Protein 1JPD (pdb70)

Nearest PDB structures (foldseek):
  1jpd-assembly1_X  TM=1.003E+00  e=5.852E-75  Escherichia coli
  4gfi-assembly4_D  TM=9.432E-01  e=6.605E-42  Agrobacterium fabrum str. C58
  3ijq-assembly1_A  TM=8.960E-01  e=7.105E-29  Bacteroides thetaiotaomicron
  1wue-assembly1_B  TM=8.950E-01  e=2.995E-23  Enterococcus faecalis V583
  2ggg-assembly1_A  TM=8.428E-01  e=2.330E-22  Deinococcus radiodurans

Radius of gyration: 19.84 Å; Cα contacts (8 Å, |Δi|>4): 701; chains: 1; bounding box: 46×55×37 Å

Foldseek 3Di:
DQFFKDKDKDKDWFAFPDWVHGTFIKIKMWMPRDPFIFIFMFGFDVVVPGDNVRLVVLLVVCRVVVRVPQALVNLPVRDDQARNLAGVQRSRLRRVQVVVPHASLVVVPHDFDQKAFAEDEQEDDPLVSSQVSLLVLVVQPHQEYEYEAAAPPLQSNLVSNCVSVVRHAYEYERPQRADLVCPQVSLVSCLVSNHQEYENNHDLVDQPSLLVDDGSHFYEYEVVDQFLVSLVVCVRRGQAYEDESRRLSHPVRSVVRLVSNVVVRHAYEYAYAQAAQSRLSRRSSCRVRHPHYHRVSNNRGPDHDPPGFDDTSRMTGD

Secondary structure (DSSP, 8-state):
--S--EEEEEEEEEEBS----SEEEEEEEEEEETTEEEEEEE---GGGT--HHHHHHHHHTTHHHHHTT--HHHHHHHSPSSHHHHHHHHHHHHHHHHTTT--HHHHHT----SEEEBPEEE-S--HHHHHHHHHHHHHTT-SEEEEE--SS-HHHHHHHHHHH-TTSEEEEE-TT---STTHHHHHHHHHHTT--EEE--S-TTS-GGGGSS--SS-EEESTT-SSGGGHHHHBTTBSEEEE-HHHHTSHHHHHHHHHHHHHTT-EEEE---S--HHHHHHHGGGGGG-SEE---GGGGBSS--SS--EEETTEEE-

B-factor: mean 50.14, std 13.61, range [23.15, 104.13]

Structure (mmCIF, N/CA/C/O backbone):
data_1JPD
#
_entry.id   1JPD
#
_cell.length_a   84.203
_cell.length_b   84.203
_cell.length_c   158.881
_cell.angle_alpha   90.00
_cell.angle_beta   90.00
_cell.angle_gamma   90.00
#
_symmetry.space_group_name_H-M   'P 41 21 2'
#
loop_
_entity.id
_entity.type
_entity.pdbx_description
1 polymer 'L-Ala-D/L-Glu Epimerase'
2 water water
#
loop_
_atom_site.group_PDB
_atom_site.id
_atom_site.type_symbol
_atom_site.label_atom_id
_atom_site.label_alt_id
_atom_site.label_comp_id
_atom_site.label_asym_id
_atom_site.label_entity_id
_atom_site.label_seq_id
_atom_site.pdbx_PDB_ins_code
_atom_site.Cartn_x
_atom_site.Cartn_y
_atom_site.Cartn_z
_atom_site.occupancy
_atom_site.B_iso_or_equiv
_atom_site.auth_seq_id
_atom_site.auth_comp_id
_atom_site.auth_asym_id
_atom_site.auth_atom_id
_atom_site.pdbx_PDB_model_num
ATOM 1 N N . GLY A 1 1 ? 55.488 5.955 10.022 1.00 99.21 -2 GLY X N 1
ATOM 2 C CA . GLY A 1 1 ? 56.593 5.184 10.667 1.00 101.81 -2 GLY X CA 1
ATOM 3 C C . GLY A 1 1 ? 56.575 5.216 12.188 1.00 103.31 -2 GLY X C 1
ATOM 4 O O . GLY A 1 1 ? 55.979 4.345 12.828 1.00 101.46 -2 GLY X O 1
ATOM 5 N N . SER A 1 2 ? 57.229 6.225 12.764 1.00 104.13 -1 SER X N 1
ATOM 6 C CA . SER A 1 2 ? 57.315 6.388 14.218 1.00 103.87 -1 SER X CA 1
ATOM 7 C C . SER A 1 2 ? 55.975 6.755 14.875 1.00 103.35 -1 SER X C 1
ATOM 8 O O . SER A 1 2 ? 55.817 6.627 16.093 1.00 102.66 -1 SER X O 1
ATOM 11 N N . HIS A 1 3 ? 55.016 7.206 14.066 1.00 100.37 0 HIS X N 1
ATOM 12 C CA . HIS A 1 3 ? 53.697 7.593 14.565 1.00 94.47 0 HIS X CA 1
ATOM 13 C C . HIS A 1 3 ? 52.575 7.108 13.642 1.00 91.52 0 HIS X C 1
ATOM 14 O O . HIS A 1 3 ? 52.205 7.807 12.702 1.00 92.76 0 HIS X O 1
ATOM 21 N N . MET A 1 4 ? 52.039 5.917 13.903 1.00 87.09 1 MET X N 1
ATOM 22 C CA . MET A 1 4 ? 50.944 5.380 13.091 1.00 82.10 1 MET X CA 1
ATOM 23 C C . MET A 1 4 ? 49.607 5.719 13.767 1.00 76.66 1 MET X C 1
ATOM 24 O O . MET A 1 4 ? 49.482 5.612 14.986 1.00 73.33 1 MET X O 1
ATOM 29 N N . ARG A 1 5 ? 48.610 6.122 12.981 1.00 70.70 2 ARG X N 1
ATOM 30 C CA . ARG A 1 5 ? 47.314 6.508 13.544 1.00 65.67 2 ARG X CA 1
ATOM 31 C C . ARG A 1 5 ? 46.085 5.960 12.818 1.00 64.04 2 ARG X C 1
ATOM 32 O O . ARG A 1 5 ? 46.153 5.564 11.657 1.00 63.88 2 ARG X O 1
ATOM 40 N N . THR A 1 6 ? 44.956 5.963 13.520 1.00 62.96 3 THR X N 1
ATOM 41 C CA . THR A 1 6 ? 43.680 5.521 12.961 1.00 63.66 3 THR X CA 1
ATOM 42 C C . THR A 1 6 ? 42.767 6.756 12.926 1.00 60.18 3 THR X C 1
ATOM 43 O O . THR A 1 6 ? 42.769 7.564 13.859 1.00 60.27 3 THR X O 1
ATOM 47 N N . VAL A 1 7 ? 41.999 6.910 11.854 1.00 55.22 4 VAL X N 1
ATOM 48 C CA . VAL A 1 7 ? 41.126 8.069 11.715 1.00 52.76 4 VAL X CA 1
ATOM 49 C C . VAL A 1 7 ? 39.653 7.710 11.617 1.00 56.90 4 VAL X C 1
ATOM 50 O O . VAL A 1 7 ? 39.268 6.798 10.887 1.00 61.41 4 VAL X O 1
ATOM 54 N N . LYS A 1 8 ? 38.831 8.436 12.367 1.00 58.00 5 LYS X N 1
ATOM 55 C CA . LYS A 1 8 ? 37.389 8.234 12.348 1.00 53.83 5 LYS X CA 1
ATOM 56 C C . LYS A 1 8 ? 36.767 9.592 12.064 1.00 52.84 5 LYS X C 1
ATOM 57 O O . LYS A 1 8 ? 37.064 10.580 12.746 1.00 52.87 5 LYS X O 1
ATOM 63 N N . VAL A 1 9 ? 35.922 9.641 11.041 1.00 45.54 6 VAL X N 1
ATOM 64 C CA . VAL A 1 9 ? 35.262 10.872 10.659 1.00 43.42 6 VAL X CA 1
ATOM 65 C C . VAL A 1 9 ? 33.767 10.657 10.699 1.00 42.81 6 VAL X C 1
ATOM 66 O O . VAL A 1 9 ? 33.253 9.721 10.091 1.00 45.74 6 VAL X O 1
ATOM 70 N N . PHE A 1 10 ? 33.063 11.505 11.435 1.00 43.72 7 PHE X N 1
ATOM 71 C CA . PHE A 1 10 ? 31.616 11.378 11.503 1.00 48.29 7 PHE X CA 1
ATOM 72 C C . PHE A 1 10 ? 30.913 12.722 11.636 1.00 48.00 7 PHE X C 1
ATOM 73 O O . PHE A 1 10 ? 31.433 13.677 12.217 1.00 51.30 7 PHE X O 1
ATOM 81 N N . GLU A 1 11 ? 29.717 12.770 11.073 1.00 44.21 8 GLU X N 1
ATOM 82 C CA . GLU A 1 11 ? 28.904 13.965 11.031 1.00 44.56 8 GLU X CA 1
ATOM 83 C C . GLU A 1 11 ? 27.862 14.007 12.146 1.00 42.37 8 GLU X C 1
ATOM 84 O O . GLU A 1 11 ? 27.271 12.987 12.477 1.00 43.60 8 GLU X O 1
ATOM 90 N N . GLU A 1 12 ? 27.650 15.191 12.723 1.00 37.55 9 GLU X N 1
ATOM 91 C CA . GLU A 1 12 ? 26.675 15.369 13.798 1.00 33.64 9 GLU X CA 1
ATOM 92 C C . GLU A 1 12 ? 25.809 16.625 13.658 1.00 33.67 9 GLU X C 1
ATOM 93 O O . GLU A 1 12 ? 26.323 17.739 13.581 1.00 37.61 9 GLU X O 1
ATOM 99 N N . ALA A 1 13 ? 24.493 16.449 13.652 1.00 30.33 10 ALA X N 1
ATOM 100 C CA . ALA A 1 13 ? 23.585 17.587 13.561 1.00 31.19 10 ALA X CA 1
ATOM 101 C C . ALA A 1 13 ? 22.915 17.814 14.916 1.00 34.55 10 ALA X C 1
ATOM 102 O O . ALA A 1 13 ? 21.950 17.130 15.259 1.00 37.64 10 ALA X O 1
ATOM 104 N N . TRP A 1 14 ? 23.422 18.777 15.683 1.00 38.22 11 TRP X N 1
ATOM 105 C CA . TRP A 1 14 ? 22.868 19.072 17.008 1.00 41.00 11 TRP X CA 1
ATOM 106 C C . TRP A 1 14 ? 21.683 20.037 16.985 1.00 43.04 11 TRP X C 1
ATOM 107 O O . TRP A 1 14 ? 21.762 21.121 16.414 1.00 46.98 11 TRP X O 1
ATOM 118 N N . PRO A 1 15 ? 20.570 19.656 17.630 1.00 46.38 12 PRO X N 1
ATOM 119 C CA . PRO A 1 15 ? 19.363 20.484 17.685 1.00 44.27 12 PRO X CA 1
ATOM 120 C C . PRO A 1 15 ? 19.623 21.818 18.377 1.00 48.10 12 PRO X C 1
ATOM 121 O O . PRO A 1 15 ? 20.484 21.908 19.257 1.00 45.83 12 PRO X O 1
ATOM 125 N N . LEU A 1 16 ? 18.870 22.845 17.984 1.00 50.44 13 LEU X N 1
ATOM 126 C CA . LEU A 1 16 ? 19.004 24.173 18.584 1.00 50.03 13 LEU X CA 1
ATOM 127 C C . LEU A 1 16 ? 17.805 24.433 19.496 1.00 52.76 13 LEU X C 1
ATOM 128 O O . LEU A 1 16 ? 16.766 23.796 19.339 1.00 52.10 13 LEU X O 1
ATOM 133 N N . HIS A 1 17 ? 17.960 25.351 20.452 1.00 61.17 14 HIS X N 1
ATOM 134 C CA . HIS A 1 17 ? 16.880 25.716 21.376 1.00 66.96 14 HIS X CA 1
ATOM 135 C C . HIS A 1 17 ? 15.685 26.265 20.607 1.00 70.27 14 HIS X C 1
ATOM 136 O O . HIS A 1 17 ? 14.543 25.855 20.812 1.00 70.04 14 HIS X O 1
ATOM 143 N N . THR A 1 18 ? 15.976 27.212 19.723 1.00 75.05 15 THR X N 1
ATOM 144 C CA . THR A 1 18 ? 14.970 27.870 18.894 1.00 84.52 15 THR X CA 1
ATOM 145 C C . THR A 1 18 ? 15.520 27.939 17.459 1.00 88.95 15 THR X C 1
ATOM 146 O O . THR A 1 18 ? 16.733 27.955 17.261 1.00 90.25 15 THR X O 1
ATOM 150 N N . PRO A 1 19 ? 14.636 27.990 16.439 1.00 93.16 16 PRO X N 1
ATOM 151 C CA . PRO A 1 19 ? 15.026 28.057 15.022 1.00 95.19 16 PRO X CA 1
ATOM 152 C C . PRO A 1 19 ? 16.036 29.196 14.721 1.00 98.15 16 PRO X C 1
ATOM 153 O O . PRO A 1 19 ? 15.718 30.402 14.781 1.00 102.24 16 PRO X O 1
ATOM 157 N N . SER A 1 26 ? 22.602 28.027 11.651 1.00 70.94 23 SER X N 1
ATOM 158 C CA . SER A 1 26 ? 21.800 27.112 10.819 1.00 75.94 23 SER X CA 1
ATOM 159 C C . SER A 1 26 ? 20.330 27.150 11.217 1.00 79.32 23 SER X C 1
ATOM 160 O O . SER A 1 26 ? 19.996 27.571 12.324 1.00 88.08 23 SER X O 1
ATOM 162 N N . ARG A 1 27 ? 19.469 26.705 10.305 1.00 79.78 24 ARG X N 1
ATOM 163 C CA . ARG A 1 27 ? 18.025 26.701 10.506 1.00 80.96 24 ARG X CA 1
ATOM 164 C C . ARG A 1 27 ? 17.550 26.132 11.844 1.00 83.28 24 ARG X C 1
ATOM 165 O O . ARG A 1 27 ? 17.206 26.885 12.775 1.00 85.80 24 ARG X O 1
ATOM 167 N N . SER A 1 28 ? 17.503 24.811 11.951 1.00 79.78 25 SER X N 1
ATOM 168 C CA . SER A 1 28 ? 17.026 24.217 13.175 1.00 73.69 25 SER X CA 1
ATOM 169 C C . SER A 1 28 ? 18.104 23.403 13.864 1.00 71.91 25 SER X C 1
ATOM 170 O O . SER A 1 28 ? 17.884 22.930 14.972 1.00 66.96 25 SER X O 1
ATOM 173 N N . GLU A 1 29 ? 19.274 23.260 13.238 1.00 68.14 26 GLU X N 1
ATOM 174 C CA . GLU A 1 29 ? 20.359 22.470 13.825 1.00 64.08 26 GLU X CA 1
ATOM 175 C C . GLU A 1 29 ? 21.772 22.892 13.425 1.00 57.89 26 GLU X C 1
ATOM 176 O O . GLU A 1 29 ? 22.000 23.322 12.300 1.00 60.04 26 GLU X O 1
ATOM 182 N N . ALA A 1 30 ? 22.711 22.766 14.361 1.00 47.98 27 ALA X N 1
ATOM 183 C CA . ALA A 1 30 ? 24.102 23.133 14.117 1.00 43.36 27 ALA X CA 1
ATOM 184 C C . ALA A 1 30 ? 24.817 21.906 13.588 1.00 40.09 27 ALA X C 1
ATOM 185 O O . ALA A 1 30 ? 25.030 20.948 14.315 1.00 39.52 27 ALA X O 1
ATOM 187 N N . ARG A 1 31 ? 25.193 21.929 12.320 1.00 41.81 28 ARG X N 1
ATOM 188 C CA . ARG A 1 31 ? 25.860 20.783 11.734 1.00 40.26 28 ARG X CA 1
ATOM 189 C C . ARG A 1 31 ? 27.368 20.822 11.880 1.00 38.99 28 ARG X C 1
ATOM 190 O O . ARG A 1 31 ? 28.019 21.733 11.384 1.00 43.40 28 ARG X O 1
ATOM 198 N N . VAL A 1 32 ? 27.919 19.819 12.560 1.00 33.40 29 VAL X N 1
ATOM 199 C CA . VAL A 1 32 ? 29.358 19.749 12.774 1.00 32.38 29 VAL X CA 1
ATOM 200 C C . VAL A 1 32 ? 29.962 18.434 12.302 1.00 34.32 29 VAL X C 1
ATOM 201 O O . VAL A 1 32 ? 29.291 17.410 12.244 1.00 36.19 29 VAL X O 1
ATOM 205 N N . VAL A 1 33 ? 31.241 18.475 11.964 1.00 31.50 30 VAL X N 1
ATOM 206 C CA . VAL A 1 33 ? 31.946 17.285 11.533 1.00 34.33 30 VAL X CA 1
ATOM 207 C C . VAL A 1 33 ? 33.032 17.000 12.566 1.00 36.79 30 VAL X C 1
ATOM 208 O O . VAL A 1 33 ? 33.828 17.881 12.913 1.00 40.60 30 VAL X O 1
ATOM 212 N N . VAL A 1 34 ? 33.060 15.769 13.063 1.00 36.37 31 VAL X N 1
ATOM 213 C CA . VAL A 1 34 ? 34.044 15.394 14.065 1.00 37.80 31 VAL X CA 1
ATOM 214 C C . VAL A 1 34 ? 35.112 14.465 13.505 1.00 37.82 31 VAL X C 1
ATOM 215 O O . VAL A 1 34 ? 34.828 13.604 12.669 1.00 39.79 31 VAL X O 1
ATOM 219 N N . VAL A 1 35 ? 36.340 14.651 13.974 1.00 35.28 32 VAL X N 1
ATOM 220 C CA . VAL A 1 35 ? 37.450 13.810 13.562 1.00 41.96 32 VAL X CA 1
ATOM 221 C C . VAL A 1 35 ? 38.179 13.297 14.790 1.00 45.16 32 VAL X C 1
ATOM 222 O O . VAL A 1 35 ? 38.705 14.073 15.592 1.00 45.55 32 VAL X O 1
ATOM 226 N N . GLU A 1 36 ? 38.210 11.980 14.931 1.00 49.37 33 GLU X N 1
ATOM 227 C CA . GLU A 1 36 ? 38.878 11.353 16.057 1.00 51.24 33 GLU X CA 1
ATOM 228 C C . GLU A 1 36 ? 40.149 10.655 15.580 1.00 49.57 33 GLU X C 1
ATOM 229 O O . GLU A 1 36 ? 40.101 9.804 14.694 1.00 47.78 33 GLU X O 1
ATOM 235 N N . LEU A 1 37 ? 41.283 11.040 16.157 1.00 51.65 34 LEU X N 1
ATOM 236 C CA . LEU A 1 37 ? 42.580 10.454 15.811 1.00 59.17 34 LEU X CA 1
ATOM 237 C C . LEU A 1 37 ? 43.033 9.536 16.942 1.00 62.53 34 LEU X C 1
ATOM 238 O O . LEU A 1 37 ? 42.724 9.783 18.106 1.00 64.23 34 LEU X O 1
ATOM 243 N N . GLU A 1 38 ? 43.766 8.481 16.604 1.00 67.12 35 GLU X N 1
ATOM 244 C CA . GLU A 1 38 ? 44.234 7.541 17.618 1.00 71.73 35 GLU X CA 1
ATOM 245 C C . GLU A 1 38 ? 45.696 7.134 17.455 1.00 72.66 35 GLU X C 1
ATOM 246 O O . GLU A 1 38 ? 46.038 6.344 16.576 1.00 75.57 35 GLU X O 1
ATOM 252 N N . GLU A 1 39 ? 46.544 7.685 18.318 1.00 74.75 36 GLU X N 1
ATOM 253 C CA . GLU A 1 39 ? 47.975 7.401 18.323 1.00 78.41 36 GLU X CA 1
ATOM 254 C C . GLU A 1 39 ? 48.205 6.389 19.439 1.00 80.59 36 GLU X C 1
ATOM 255 O O . GLU A 1 39 ? 48.877 6.666 20.438 1.00 82.65 36 GLU X O 1
ATOM 261 N N . GLU A 1 40 ? 47.611 5.216 19.245 1.00 83.21 37 GLU X N 1
ATOM 262 C CA . GLU A 1 40 ? 47.676 4.098 20.178 1.00 81.87 37 GLU X CA 1
ATOM 263 C C . GLU A 1 40 ? 47.280 4.433 21.617 1.00 79.03 37 GLU X C 1
ATOM 264 O O . GLU A 1 40 ? 48.094 4.905 22.416 1.00 75.60 37 GLU X O 1
ATOM 270 N N . GLY A 1 41 ? 46.015 4.179 21.938 1.00 76.87 38 GLY X N 1
ATOM 271 C CA . GLY A 1 41 ? 45.526 4.428 23.279 1.00 74.77 38 GLY X CA 1
ATOM 272 C C . GLY A 1 41 ? 45.085 5.849 23.464 1.00 72.63 38 GLY X C 1
ATOM 273 O O . GLY A 1 41 ? 44.023 6.108 24.023 1.00 77.07 38 GLY X O 1
ATOM 274 N N . ILE A 1 42 ? 45.900 6.774 22.981 1.00 69.87 39 ILE X N 1
ATOM 275 C CA . ILE A 1 42 ? 45.576 8.181 23.105 1.00 70.92 39 ILE X CA 1
ATOM 276 C C . ILE A 1 42 ? 44.708 8.624 21.938 1.00 69.85 39 ILE X C 1
ATOM 277 O O . ILE A 1 42 ? 45.034 8.361 20.783 1.00 72.58 39 ILE X O 1
ATOM 282 N N . LYS A 1 43 ? 43.598 9.286 22.247 1.00 67.64 40 LYS X N 1
ATOM 283 C CA . LYS A 1 43 ? 42.683 9.769 21.221 1.00 66.21 40 LYS X CA 1
ATOM 284 C C . LYS A 1 43 ? 42.724 11.287 21.090 1.00 64.81 40 LYS X C 1
ATOM 285 O O . LYS A 1 43 ? 42.759 12.002 22.088 1.00 71.34 40 LYS X O 1
ATOM 291 N N . GLY A 1 44 ? 42.722 11.773 19.854 1.00 61.09 41 GLY X N 1
ATOM 292 C CA . GLY A 1 44 ? 42.720 13.206 19.615 1.00 56.79 41 GLY X CA 1
ATOM 293 C C . GLY A 1 44 ? 41.415 13.540 18.917 1.00 54.76 41 GLY X C 1
ATOM 294 O O . GLY A 1 44 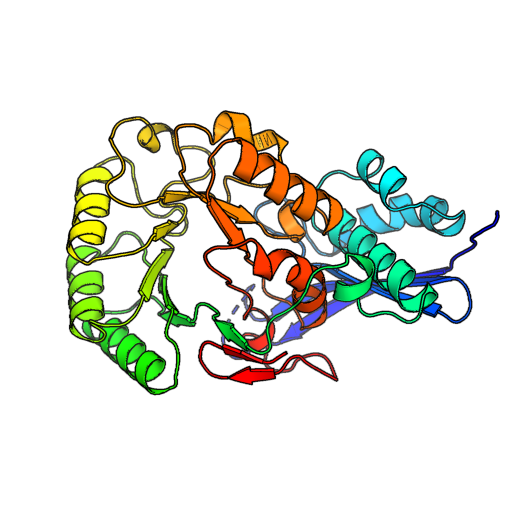? 41.090 12.941 17.890 1.00 54.41 41 GLY X O 1
ATOM 295 N N . THR A 1 45 ? 40.649 14.475 19.466 1.00 50.85 42 THR X N 1
ATOM 296 C CA . THR A 1 45 ? 39.380 14.822 18.844 1.00 44.20 42 THR X CA 1
ATOM 297 C C . THR A 1 45 ? 39.292 16.272 18.410 1.00 39.74 42 THR X C 1
ATOM 298 O O . THR A 1 45 ? 39.574 17.187 19.179 1.00 39.60 42 THR X O 1
ATOM 302 N N . GLY A 1 46 ? 38.905 16.468 17.159 1.00 36.02 43 GLY X N 1
ATOM 303 C CA . GLY A 1 46 ? 38.782 17.810 16.624 1.00 37.84 43 GLY X CA 1
ATOM 304 C C . GLY A 1 46 ? 37.433 18.009 15.967 1.00 37.45 43 GLY X C 1
ATOM 305 O O . GLY A 1 46 ? 36.982 17.167 15.190 1.00 39.97 43 GLY X O 1
ATOM 306 N N . GLU A 1 47 ? 36.774 19.115 16.285 1.00 35.23 44 GLU X N 1
ATOM 307 C CA . GLU A 1 47 ? 35.472 19.401 15.707 1.00 35.17 44 GLU X CA 1
ATOM 308 C C . GLU A 1 47 ? 35.538 20.627 14.804 1.00 39.02 44 GLU X C 1
ATOM 309 O O . GLU A 1 47 ? 36.442 21.457 14.927 1.00 38.94 44 GLU X O 1
ATOM 315 N N . CYS A 1 48 ? 34.585 20.726 13.884 1.00 38.93 45 CYS X N 1
ATOM 316 C CA . CYS A 1 48 ? 34.504 21.872 12.989 1.00 37.26 45 CYS X CA 1
ATOM 317 C C . CYS A 1 48 ? 33.066 22.072 12.520 1.00 39.93 45 CYS X C 1
ATOM 318 O O . CYS A 1 48 ? 32.214 21.180 12.644 1.00 35.18 45 CYS X O 1
ATOM 321 N N . THR A 1 49 ? 32.796 23.263 12.000 1.00 42.21 46 THR X N 1
ATOM 322 C CA . THR A 1 49 ? 31.468 23.601 11.514 1.00 43.97 46 THR X CA 1
ATOM 323 C C . THR A 1 49 ? 31.552 24.134 10.095 1.00 42.39 46 THR X C 1
ATOM 324 O O . THR A 1 49 ? 31.936 25.278 9.890 1.00 42.26 46 THR X O 1
ATOM 328 N N . PRO A 1 50 ? 31.210 23.304 9.095 1.00 41.94 47 PRO X N 1
ATOM 329 C CA . PRO A 1 50 ? 31.266 23.761 7.700 1.00 41.58 47 PRO X CA 1
ATOM 330 C C . PRO A 1 50 ? 30.558 25.118 7.564 1.00 41.81 47 PRO X C 1
ATOM 331 O O . PRO A 1 50 ? 29.407 25.281 8.006 1.00 38.20 47 PRO X O 1
ATOM 335 N N . TYR A 1 51 ? 31.256 26.079 6.958 1.00 38.88 48 TYR X N 1
ATOM 336 C CA . TYR A 1 51 ? 30.739 27.439 6.781 1.00 48.04 48 TYR X CA 1
ATOM 337 C C . TYR A 1 51 ? 30.043 27.597 5.437 1.00 48.28 48 TYR X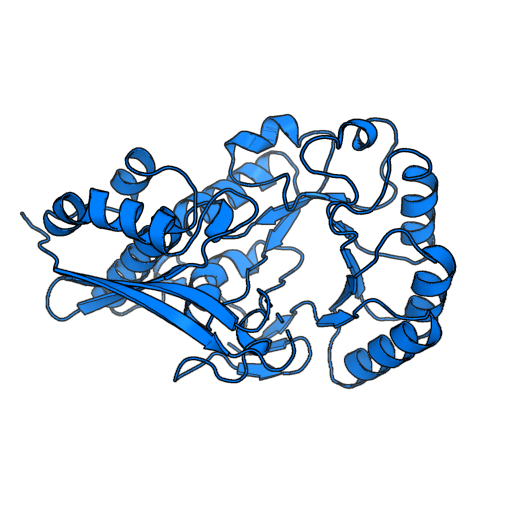 C 1
ATOM 338 O O . TYR A 1 51 ? 30.701 27.763 4.407 1.00 51.03 48 TYR X O 1
ATOM 347 N N . PRO A 1 52 ? 28.699 27.549 5.428 1.00 51.71 49 PRO X N 1
ATOM 348 C CA . PRO A 1 52 ? 27.943 27.688 4.178 1.00 55.40 49 PRO X CA 1
ATOM 349 C C . PRO A 1 52 ? 28.404 28.883 3.343 1.00 56.51 49 PRO X C 1
ATOM 350 O O . PRO A 1 52 ? 28.733 28.736 2.160 1.00 52.84 49 PRO X O 1
ATOM 354 N N . ARG A 1 53 ? 28.458 30.055 3.974 1.00 57.03 50 ARG X N 1
ATOM 355 C CA . ARG A 1 53 ? 28.857 31.275 3.277 1.00 62.10 50 ARG X CA 1
ATOM 356 C C . ARG A 1 53 ? 30.211 31.227 2.552 1.00 58.39 50 ARG X C 1
ATOM 357 O O . ARG A 1 53 ? 30.552 32.161 1.827 1.00 57.56 50 ARG X O 1
ATOM 365 N N . TYR A 1 54 ? 30.972 30.149 2.725 1.00 56.92 51 TYR X N 1
ATOM 366 C CA . TYR A 1 54 ? 32.275 30.028 2.069 1.00 59.85 51 TYR X CA 1
ATOM 367 C C . TYR A 1 54 ? 32.364 28.789 1.184 1.00 60.52 51 TYR X C 1
ATOM 368 O O . TYR A 1 54 ? 33.457 28.334 0.830 1.00 57.34 51 TYR X O 1
ATOM 377 N N . GLY A 1 55 ? 31.204 28.237 0.840 1.00 59.18 52 GLY X N 1
ATOM 378 C CA . GLY A 1 55 ? 31.159 27.075 -0.033 1.00 59.55 52 GLY X CA 1
ATOM 379 C C . GLY A 1 55 ? 31.507 25.738 0.599 1.00 58.14 52 GLY X C 1
ATOM 380 O O . GLY A 1 55 ? 32.186 24.908 -0.025 1.00 56.78 52 GLY X O 1
ATOM 381 N N . GLU A 1 56 ? 31.046 25.512 1.825 1.00 53.96 53 GLU X N 1
ATOM 382 C CA . GLU A 1 56 ? 31.316 24.252 2.497 1.00 47.15 53 GLU X CA 1
ATOM 383 C C . GLU A 1 56 ? 30.002 23.665 2.993 1.00 44.86 53 GLU X C 1
ATOM 384 O O . GLU A 1 56 ? 29.081 24.380 3.377 1.00 36.61 53 GLU X O 1
ATOM 390 N N . SER A 1 57 ? 29.932 22.346 2.977 1.00 47.04 54 SER X N 1
ATOM 391 C CA . SER A 1 57 ? 28.765 21.615 3.451 1.00 49.70 54 SER X CA 1
ATOM 392 C C . SER A 1 57 ? 29.395 20.454 4.209 1.00 48.80 54 SER X C 1
ATOM 393 O O . SER A 1 57 ? 30.614 20.273 4.136 1.00 47.47 54 SER X O 1
ATOM 396 N N . ASP A 1 58 ? 28.605 19.674 4.940 1.00 47.75 55 ASP X N 1
ATOM 397 C CA . ASP A 1 58 ? 29.202 18.550 5.655 1.00 47.79 55 ASP X CA 1
ATOM 398 C C . ASP A 1 58 ? 29.852 17.581 4.669 1.00 47.39 55 ASP X C 1
ATOM 399 O O . ASP A 1 58 ? 30.943 17.064 4.924 1.00 49.86 55 ASP X O 1
ATOM 404 N N . ALA A 1 59 ? 29.188 17.341 3.540 1.00 47.34 56 ALA X N 1
ATOM 405 C CA . ALA A 1 59 ? 29.717 16.434 2.519 1.00 49.51 56 ALA X CA 1
ATOM 406 C C . ALA A 1 59 ? 31.040 16.963 1.972 1.00 50.39 56 ALA X C 1
ATOM 407 O O . ALA A 1 59 ? 32.028 16.227 1.847 1.00 48.39 56 ALA X O 1
ATOM 409 N N . SER A 1 60 ? 31.039 18.254 1.654 1.00 50.93 57 SER X N 1
ATOM 410 C CA . SER A 1 60 ? 32.204 18.942 1.113 1.00 53.93 57 SER X CA 1
ATOM 411 C C . SER A 1 60 ? 33.433 18.860 2.024 1.00 54.75 57 SER X C 1
ATOM 412 O O . SER A 1 60 ? 34.551 18.600 1.567 1.00 51.09 57 SER X O 1
ATOM 415 N N . VAL A 1 61 ? 33.218 19.091 3.316 1.00 53.50 58 VAL X N 1
ATOM 416 C CA . VAL A 1 61 ? 34.295 19.051 4.291 1.00 49.50 58 VAL X CA 1
ATOM 417 C C . VAL A 1 61 ? 34.743 17.625 4.603 1.00 48.45 58 VAL X C 1
ATOM 418 O O . VAL A 1 61 ? 35.931 17.377 4.817 1.00 48.23 58 VAL X O 1
ATOM 422 N N . MET A 1 62 ? 33.803 16.684 4.636 1.00 48.06 59 MET X N 1
ATOM 423 C CA . MET A 1 62 ? 34.169 15.300 4.915 1.00 49.66 59 MET X CA 1
ATOM 424 C C . MET A 1 62 ? 35.042 14.785 3.781 1.00 47.46 59 MET X C 1
ATOM 425 O O . MET A 1 62 ? 36.019 14.071 4.011 1.00 49.63 59 MET X O 1
ATOM 430 N N . ALA A 1 63 ? 34.702 15.168 2.556 1.00 45.14 60 ALA X N 1
ATOM 431 C CA . ALA A 1 63 ? 35.488 14.756 1.404 1.00 44.42 60 ALA X CA 1
ATOM 432 C C . ALA A 1 63 ? 36.929 15.256 1.535 1.00 45.74 60 ALA X C 1
ATOM 433 O O . ALA A 1 63 ? 37.876 14.507 1.276 1.00 51.21 60 ALA X O 1
ATOM 435 N N . GLN A 1 64 ? 37.104 16.513 1.943 1.00 45.24 61 GLN X N 1
ATOM 436 C CA . GLN A 1 64 ? 38.449 17.070 2.092 1.00 46.08 61 GLN X CA 1
ATOM 437 C C . GLN A 1 64 ? 39.246 16.320 3.144 1.00 48.87 61 GLN X C 1
ATOM 438 O O . GLN A 1 64 ? 40.443 16.092 2.974 1.00 52.01 61 GLN X O 1
ATOM 444 N N . ILE A 1 65 ? 38.587 15.938 4.236 1.00 50.97 62 ILE X N 1
ATOM 445 C CA . ILE A 1 65 ? 39.279 15.224 5.305 1.00 52.54 62 ILE X CA 1
ATOM 446 C C . ILE A 1 65 ? 39.717 13.837 4.835 1.00 52.25 62 ILE X C 1
ATOM 447 O O . ILE A 1 65 ? 40.884 13.456 5.015 1.00 47.56 62 ILE X O 1
ATOM 452 N N . MET A 1 66 ? 38.793 13.094 4.226 1.00 50.88 63 MET X N 1
ATOM 453 C CA . MET A 1 66 ? 39.109 11.758 3.726 1.00 53.90 63 MET X CA 1
ATOM 454 C C . MET A 1 66 ? 40.319 11.863 2.815 1.00 54.70 63 MET X C 1
ATOM 455 O O . MET A 1 66 ? 41.287 11.117 2.955 1.00 59.19 63 MET X O 1
ATOM 460 N N . SER A 1 67 ? 40.257 12.808 1.886 1.00 54.75 64 SER X N 1
ATOM 461 C CA . SER A 1 67 ? 41.331 13.024 0.927 1.00 55.52 64 SER X CA 1
ATOM 462 C C . SER A 1 67 ? 42.705 13.032 1.578 1.00 53.60 64 SER X C 1
ATOM 463 O O . SER A 1 67 ? 43.712 12.829 0.904 1.00 58.71 64 SER X O 1
ATOM 466 N N . VAL A 1 68 ? 42.762 13.274 2.879 1.00 48.56 65 VAL X N 1
ATOM 467 C CA . VAL A 1 68 ? 44.057 13.311 3.530 1.00 47.90 65 VAL X CA 1
ATOM 468 C C . VAL A 1 68 ? 44.194 12.287 4.663 1.00 49.68 65 VAL X C 1
ATOM 469 O O . VAL A 1 68 ? 45.147 12.329 5.450 1.00 43.57 65 VAL X O 1
ATOM 473 N N . VAL A 1 69 ? 43.243 11.359 4.732 1.00 51.30 66 VAL X N 1
ATOM 474 C CA . VAL A 1 69 ? 43.274 10.307 5.745 1.00 56.72 66 VAL X CA 1
ATOM 475 C C . VAL A 1 69 ? 44.541 9.453 5.616 1.00 59.91 66 VAL X C 1
ATOM 476 O O . VAL A 1 69 ? 45.212 9.185 6.615 1.00 60.50 66 VAL X O 1
ATOM 480 N N . PRO A 1 70 ? 44.878 9.004 4.385 1.00 61.96 67 PRO X N 1
ATOM 481 C CA . PRO A 1 70 ? 46.078 8.186 4.175 1.00 61.18 67 PRO X CA 1
ATOM 482 C C . PRO A 1 70 ? 47.328 8.834 4.761 1.00 62.34 67 PRO X C 1
ATOM 483 O O . PRO A 1 70 ? 48.111 8.184 5.451 1.00 62.43 67 PRO X O 1
ATOM 487 N N . GLN A 1 71 ? 47.503 10.122 4.486 1.00 65.24 68 GLN X N 1
ATOM 488 C CA . GLN A 1 71 ? 48.654 10.875 4.982 1.00 67.81 68 GLN X CA 1
ATOM 489 C C . GLN A 1 71 ? 48.583 11.099 6.498 1.00 67.88 68 GLN X C 1
ATOM 490 O O . GLN A 1 71 ? 49.606 11.306 7.153 1.00 67.88 68 GLN X O 1
ATOM 496 N N . LEU A 1 72 ? 47.369 11.060 7.046 1.00 67.50 69 LEU X N 1
ATOM 497 C CA . LEU A 1 72 ? 47.152 11.240 8.483 1.00 64.59 69 LEU X CA 1
ATOM 498 C C . LEU A 1 72 ? 47.609 10.009 9.264 1.00 65.43 69 LEU X C 1
ATOM 499 O O . LEU A 1 72 ? 48.021 10.119 10.420 1.00 63.58 69 LEU X O 1
ATOM 504 N N . GLU A 1 73 ? 47.525 8.844 8.620 1.00 66.95 70 GLU X N 1
ATOM 505 C CA . GLU A 1 73 ? 47.912 7.568 9.224 1.00 66.40 70 GLU X CA 1
ATOM 506 C C . GLU A 1 73 ? 49.429 7.353 9.291 1.00 69.49 70 GLU X C 1
ATOM 507 O O . GLU A 1 73 ? 49.921 6.689 10.206 1.00 72.26 70 GLU X O 1
ATOM 513 N N . LYS A 1 74 ? 50.168 7.910 8.333 1.00 71.42 71 LYS X N 1
ATOM 514 C CA . LYS A 1 74 ? 51.622 7.761 8.323 1.00 72.70 71 LYS X CA 1
ATOM 515 C C . LYS A 1 74 ? 52.266 8.721 9.328 1.00 74.16 71 LYS X C 1
ATOM 516 O O . LYS A 1 74 ? 53.485 8.693 9.524 1.00 76.87 71 LYS X O 1
ATOM 522 N N . GLY A 1 75 ? 51.450 9.582 9.942 1.00 72.87 72 GLY X N 1
ATOM 523 C CA . GLY A 1 75 ? 51.960 10.520 10.936 1.00 67.50 72 GLY X CA 1
ATOM 524 C C . GLY A 1 75 ? 51.996 12.002 10.589 1.00 65.20 72 GLY X C 1
ATOM 525 O O . GLY A 1 75 ? 52.848 12.737 11.106 1.00 60.89 72 GLY X O 1
ATOM 526 N N . LEU A 1 76 ? 51.075 12.447 9.735 1.00 63.34 73 LEU X N 1
ATOM 527 C CA . LEU A 1 76 ? 51.005 13.849 9.317 1.00 62.56 73 LEU X CA 1
ATOM 528 C C . LEU A 1 76 ? 51.001 14.806 10.501 1.00 62.91 73 LEU X C 1
ATOM 529 O O . LEU A 1 76 ? 50.062 14.814 11.287 1.00 67.81 73 LEU X O 1
ATOM 534 N N . THR A 1 77 ? 52.045 15.614 10.630 1.00 65.00 74 THR X N 1
ATOM 535 C CA . THR A 1 77 ? 52.108 16.565 11.733 1.00 67.40 74 THR X CA 1
ATOM 536 C C . THR A 1 77 ? 51.281 17.798 11.395 1.00 69.43 74 THR X C 1
ATOM 537 O O . THR A 1 77 ? 50.788 17.942 10.277 1.00 67.50 74 THR X O 1
ATOM 541 N N . ARG A 1 78 ? 51.134 18.683 12.374 1.00 71.09 75 ARG X N 1
ATOM 542 C CA . ARG A 1 78 ? 50.381 19.912 12.190 1.00 70.03 75 ARG X CA 1
ATOM 543 C C . ARG A 1 78 ? 51.098 20.825 11.209 1.00 70.74 75 ARG X C 1
ATOM 544 O O . ARG A 1 78 ? 50.463 21.491 10.392 1.00 71.36 75 ARG X O 1
ATOM 552 N N . GLU A 1 79 ? 52.423 20.857 11.281 1.00 70.88 76 GLU X N 1
ATOM 553 C CA . GLU A 1 79 ? 53.179 21.713 10.379 1.00 70.75 76 GLU X CA 1
ATOM 554 C C . GLU A 1 79 ? 52.991 21.273 8.929 1.00 68.52 76 GLU X C 1
ATOM 555 O O . GLU A 1 79 ? 52.900 22.111 8.033 1.00 67.06 76 GLU X O 1
ATOM 561 N N . GLU A 1 80 ? 52.920 19.962 8.705 1.00 66.57 77 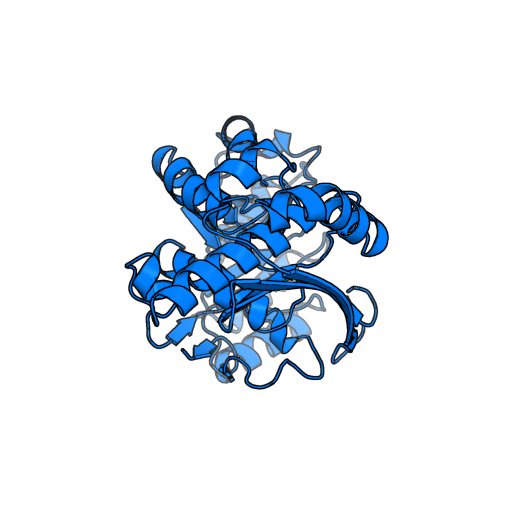GLU X N 1
ATOM 562 C CA . GLU A 1 80 ? 52.744 19.422 7.357 1.00 66.43 77 GLU X CA 1
ATOM 563 C C . GLU A 1 80 ? 51.317 19.627 6.847 1.00 63.93 77 GLU X C 1
ATOM 564 O O . GLU A 1 80 ? 51.097 19.798 5.649 1.00 62.94 77 GLU X O 1
ATOM 570 N N . LEU A 1 81 ? 50.348 19.613 7.760 1.00 62.79 78 LEU X N 1
ATOM 571 C CA . LEU A 1 81 ? 48.940 19.784 7.397 1.00 56.99 78 LEU X CA 1
ATOM 572 C C . LEU A 1 81 ? 48.607 21.147 6.793 1.00 57.86 78 LEU X C 1
ATOM 573 O O . LEU A 1 81 ? 47.703 21.256 5.967 1.00 60.79 78 LEU X O 1
ATOM 578 N N . GLN A 1 82 ? 49.334 22.181 7.209 1.00 59.24 79 GLN X N 1
ATOM 579 C CA . GLN A 1 82 ? 49.110 23.541 6.723 1.00 57.61 79 GLN X CA 1
ATOM 580 C C . GLN A 1 82 ? 49.351 23.687 5.219 1.00 59.65 79 GLN X C 1
ATOM 581 O O . GLN A 1 82 ? 48.766 24.557 4.564 1.00 60.45 79 GLN X O 1
ATOM 587 N N . LYS A 1 83 ? 50.209 22.831 4.671 1.00 60.82 80 LYS X N 1
ATOM 588 C CA . LYS A 1 83 ? 50.534 22.894 3.253 1.00 60.10 80 LYS X CA 1
ATOM 589 C C . LYS A 1 83 ? 49.664 21.981 2.391 1.00 59.48 80 LYS X C 1
ATOM 590 O O . LYS A 1 83 ? 49.573 22.181 1.182 1.00 56.02 80 LYS X O 1
ATOM 596 N N . ILE A 1 84 ? 49.018 20.995 3.014 1.00 59.65 81 ILE X N 1
ATOM 597 C CA . ILE A 1 84 ? 48.149 20.061 2.292 1.00 60.63 81 ILE X CA 1
ATOM 598 C C . ILE A 1 84 ? 46.752 20.616 1.995 1.00 60.55 81 ILE X C 1
ATOM 599 O O . ILE A 1 84 ? 46.342 20.694 0.838 1.00 62.33 81 ILE X O 1
ATOM 604 N N . LEU A 1 85 ? 46.015 20.988 3.037 1.00 60.22 82 LEU X N 1
ATOM 605 C CA . LEU A 1 85 ? 44.661 21.514 2.857 1.00 56.43 82 LEU X CA 1
ATOM 606 C C . LEU A 1 85 ? 44.613 23.032 2.990 1.00 52.46 82 LEU X C 1
ATOM 607 O O . LEU A 1 85 ? 45.467 23.638 3.637 1.00 55.57 82 LEU X O 1
ATOM 612 N N . PRO A 1 86 ? 43.621 23.668 2.355 1.00 47.40 83 PRO X N 1
ATOM 613 C CA . PRO A 1 86 ? 43.497 25.127 2.443 1.00 51.25 83 PRO X CA 1
ATOM 614 C C . PRO A 1 86 ? 42.773 25.486 3.749 1.00 53.79 83 PRO X C 1
ATOM 615 O O . PRO A 1 86 ? 42.196 24.611 4.395 1.00 56.76 83 PRO X O 1
ATOM 619 N N . ALA A 1 87 ? 42.808 26.754 4.149 1.00 51.02 84 ALA X N 1
ATOM 620 C CA . ALA A 1 87 ? 42.122 27.155 5.369 1.00 45.65 84 ALA X CA 1
ATOM 621 C C . ALA A 1 87 ? 40.627 26.914 5.172 1.00 41.55 84 ALA X C 1
ATOM 622 O O . ALA A 1 87 ? 40.079 27.239 4.122 1.00 46.27 84 ALA X O 1
ATOM 624 N N . GLY A 1 88 ? 39.978 26.337 6.180 1.00 36.11 85 GLY X N 1
ATOM 625 C CA . GLY A 1 88 ? 38.555 26.050 6.093 1.00 33.49 85 GLY X CA 1
ATOM 626 C C . GLY A 1 88 ? 38.154 25.069 7.181 1.00 37.23 85 GLY X C 1
ATOM 627 O O . GLY A 1 88 ? 39.002 24.636 7.961 1.00 38.08 85 GLY X O 1
ATOM 628 N N . ALA A 1 89 ? 36.878 24.702 7.239 1.00 34.61 86 ALA X N 1
ATOM 629 C CA . ALA A 1 89 ? 36.406 23.776 8.272 1.00 37.31 86 ALA X CA 1
ATOM 630 C C . ALA A 1 89 ? 37.148 22.441 8.320 1.00 40.23 86 ALA X C 1
ATOM 631 O O . ALA A 1 89 ? 37.425 21.922 9.402 1.00 38.94 86 ALA X O 1
ATOM 633 N N . ALA A 1 90 ? 37.451 21.878 7.153 1.00 41.63 87 ALA X N 1
ATOM 634 C CA . ALA A 1 90 ? 38.147 20.598 7.098 1.00 40.29 87 ALA X CA 1
ATOM 635 C C . ALA A 1 90 ? 39.480 20.681 7.823 1.00 40.87 87 ALA X C 1
ATOM 636 O O . ALA A 1 90 ? 39.737 19.916 8.758 1.00 42.42 87 ALA X O 1
ATOM 638 N N . ARG A 1 91 ? 40.332 21.610 7.412 1.00 37.37 88 ARG X N 1
ATOM 639 C CA . ARG A 1 91 ? 41.621 21.717 8.070 1.00 40.72 88 ARG X CA 1
ATOM 640 C C . ARG A 1 91 ? 41.460 22.012 9.557 1.00 43.21 88 ARG X C 1
ATOM 641 O O . ARG A 1 91 ? 42.274 21.573 10.368 1.00 51.78 88 ARG X O 1
ATOM 649 N N . ASN A 1 92 ? 40.406 22.739 9.919 1.00 43.00 89 ASN X N 1
ATOM 650 C CA . ASN A 1 92 ? 40.175 23.074 11.318 1.00 38.70 89 ASN X CA 1
ATOM 651 C C . ASN A 1 92 ? 39.978 21.824 12.171 1.00 41.67 89 ASN X C 1
ATOM 652 O O . ASN A 1 92 ? 40.581 21.698 13.244 1.00 41.53 89 ASN X O 1
ATOM 657 N N . ALA A 1 93 ? 39.144 20.898 11.702 1.00 38.61 90 ALA X N 1
ATOM 658 C CA . ALA A 1 93 ? 38.911 19.667 12.450 1.00 38.71 90 ALA X CA 1
ATOM 659 C C . ALA A 1 93 ? 40.216 18.878 12.614 1.00 42.68 90 ALA X C 1
ATOM 660 O O . ALA A 1 93 ? 40.535 18.413 13.712 1.00 43.20 90 ALA X O 1
ATOM 662 N N . LEU A 1 94 ? 40.980 18.740 11.534 1.00 42.99 91 LEU X N 1
ATOM 663 C CA . LEU A 1 94 ? 42.232 17.994 11.607 1.00 44.31 91 LEU X CA 1
ATOM 664 C C . LEU A 1 94 ? 43.283 18.668 12.478 1.00 46.72 91 LEU X C 1
ATOM 665 O O . LEU A 1 94 ? 43.910 18.024 13.328 1.00 47.75 91 LEU X O 1
ATOM 670 N N . ASP A 1 95 ? 43.478 19.963 12.265 1.00 47.30 92 ASP X N 1
ATOM 671 C CA . ASP A 1 95 ? 44.460 20.711 13.035 1.00 45.62 92 ASP X CA 1
ATOM 672 C C . ASP A 1 95 ? 44.121 20.619 14.521 1.00 47.40 92 ASP X C 1
ATOM 673 O O . ASP A 1 95 ? 44.994 20.377 15.352 1.00 46.15 92 ASP X O 1
ATOM 678 N N . CYS A 1 96 ? 42.848 20.791 14.857 1.00 46.74 93 CYS X N 1
ATOM 679 C CA . CYS A 1 96 ? 42.447 20.711 16.251 1.00 46.91 93 CYS X CA 1
ATOM 680 C C . CYS A 1 96 ? 42.591 19.291 16.772 1.00 48.67 93 CYS X C 1
ATOM 681 O O . CYS A 1 96 ? 43.016 19.094 17.906 1.00 55.18 93 CYS X O 1
ATOM 684 N N . ALA A 1 97 ? 42.244 18.302 15.955 1.00 45.69 94 ALA X N 1
ATOM 685 C CA . ALA A 1 97 ? 42.376 16.914 16.383 1.00 44.53 94 ALA X CA 1
ATOM 686 C C . ALA A 1 97 ? 43.847 16.604 16.690 1.00 45.14 94 ALA X C 1
ATOM 687 O O . ALA A 1 97 ? 44.145 15.902 17.652 1.00 48.80 94 ALA X O 1
ATOM 689 N N . LEU A 1 98 ? 44.761 17.131 15.879 1.00 44.71 95 LEU X N 1
ATOM 690 C CA . LEU A 1 98 ? 46.188 16.909 16.100 1.00 47.31 95 LEU X CA 1
ATOM 691 C C . LEU A 1 98 ? 46.676 17.588 17.384 1.00 50.21 95 LEU X C 1
ATOM 692 O O . LEU A 1 98 ? 47.516 17.037 18.097 1.00 56.19 95 LEU X O 1
ATOM 697 N N . TRP A 1 99 ? 46.166 18.786 17.672 1.00 51.72 96 TRP X N 1
ATOM 698 C CA . TRP A 1 99 ? 46.554 19.510 18.889 1.00 47.18 96 TRP X CA 1
ATOM 699 C C . TRP A 1 99 ? 46.078 18.747 20.121 1.00 46.33 96 TRP X C 1
ATOM 700 O O . TRP A 1 99 ? 46.788 18.651 21.117 1.00 42.92 96 TRP X O 1
ATOM 711 N N . ASP A 1 100 ? 44.860 18.219 20.045 1.00 46.94 97 ASP X N 1
ATOM 712 C CA . ASP A 1 100 ? 44.272 17.475 21.147 1.00 46.98 97 ASP X CA 1
ATOM 713 C C . ASP A 1 100 ? 45.132 16.253 21.422 1.00 52.73 97 ASP X C 1
ATOM 714 O O . ASP A 1 100 ? 45.423 15.934 22.572 1.00 56.05 97 ASP X O 1
ATOM 719 N N . LEU A 1 101 ? 45.535 15.579 20.347 1.00 55.75 98 LEU X N 1
ATOM 720 C CA . LEU A 1 101 ? 46.369 14.391 20.429 1.00 55.38 98 LEU X CA 1
ATOM 721 C C . LEU A 1 101 ? 47.758 14.722 20.966 1.00 60.34 98 LEU X C 1
ATOM 722 O O . LEU A 1 101 ? 48.312 13.981 21.774 1.00 66.97 98 LEU X O 1
ATOM 727 N N . ALA A 1 102 ? 48.324 15.833 20.513 1.00 58.92 99 ALA X N 1
ATOM 728 C CA . ALA A 1 102 ? 49.651 16.228 20.965 1.00 60.28 99 ALA X CA 1
ATOM 729 C C . ALA A 1 102 ? 49.671 16.621 22.448 1.00 62.83 99 ALA X C 1
ATOM 730 O O . ALA A 1 102 ? 50.714 16.552 23.102 1.00 68.26 99 ALA X O 1
ATOM 732 N N . ALA A 1 103 ? 48.526 17.027 22.985 1.00 62.74 100 ALA X N 1
ATOM 733 C CA . ALA A 1 103 ? 48.464 17.422 24.386 1.00 65.12 100 ALA X CA 1
ATOM 734 C C . ALA A 1 103 ? 48.190 16.229 25.286 1.00 66.08 100 ALA X C 1
ATOM 735 O O . ALA A 1 103 ? 48.746 16.133 26.377 1.00 69.74 100 ALA X O 1
ATOM 737 N N . ARG A 1 104 ? 47.327 15.326 24.835 1.00 64.13 101 ARG X N 1
ATOM 738 C CA . ARG A 1 104 ? 47.006 14.145 25.621 1.00 66.79 101 ARG X CA 1
ATOM 739 C C . ARG A 1 104 ? 48.210 13.218 25.684 1.00 69.03 101 ARG X C 1
ATOM 740 O O . ARG A 1 104 ? 48.408 12.521 26.678 1.00 68.35 101 ARG X O 1
ATOM 748 N N . ARG A 1 105 ? 49.014 13.214 24.622 1.00 69.29 102 ARG X N 1
ATOM 749 C CA . ARG A 1 105 ? 50.205 12.374 24.578 1.00 71.95 102 ARG X CA 1
ATOM 750 C C . ARG A 1 105 ? 51.299 12.924 25.484 1.00 73.49 102 ARG X C 1
ATOM 751 O O . ARG A 1 105 ? 52.418 12.419 25.495 1.00 76.26 102 ARG X O 1
ATOM 759 N N . GLN A 1 106 ? 50.973 13.967 26.236 1.00 72.27 103 GLN X N 1
ATOM 760 C CA . GLN A 1 106 ? 51.921 14.563 27.160 1.00 73.52 103 GLN X CA 1
ATOM 761 C C . GLN A 1 106 ? 51.200 14.803 28.469 1.00 75.10 103 GLN X C 1
ATOM 762 O O . GLN A 1 106 ? 51.716 15.462 29.374 1.00 75.92 103 GLN X O 1
ATOM 768 N N . GLN A 1 107 ? 49.992 14.260 28.551 1.00 76.48 104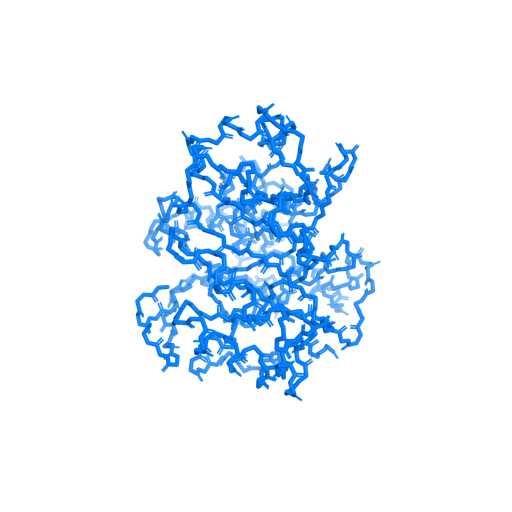 GLN X N 1
ATOM 769 C CA . GLN A 1 107 ? 49.173 14.383 29.741 1.00 79.35 104 GLN X CA 1
ATOM 770 C C . GLN A 1 107 ? 49.127 15.826 30.243 1.00 79.36 104 GLN X C 1
ATOM 771 O O . GLN A 1 107 ? 49.430 16.102 31.405 1.00 82.04 104 GLN X O 1
ATOM 777 N N . GLN A 1 108 ? 48.762 16.740 29.347 1.00 75.99 105 GLN X N 1
ATOM 778 C CA . GLN A 1 108 ? 48.645 18.159 29.676 1.00 70.72 105 GLN X CA 1
ATOM 779 C C . GLN A 1 108 ? 47.363 18.694 29.052 1.00 69.88 105 GLN X C 1
ATOM 780 O O . GLN A 1 108 ? 46.753 18.047 28.197 1.00 67.44 105 GLN X O 1
ATOM 786 N N . SER A 1 109 ? 46.965 19.887 29.479 1.00 68.81 106 SER X N 1
ATOM 787 C CA . SER A 1 109 ? 45.780 20.528 28.933 1.00 66.59 106 SER X CA 1
ATOM 788 C C . SER A 1 109 ? 46.298 21.358 27.764 1.00 68.62 106 SER X C 1
ATOM 789 O O . SER A 1 109 ? 47.446 21.818 27.784 1.00 70.15 106 SER X O 1
ATOM 792 N N . LEU A 1 110 ? 45.464 21.533 26.743 1.00 66.65 107 LEU X N 1
ATOM 793 C CA . LEU A 1 110 ? 45.846 22.304 25.564 1.00 62.04 107 LEU X CA 1
ATOM 794 C C . LEU A 1 110 ? 46.544 23.596 25.974 1.00 56.64 107 LEU X C 1
ATOM 795 O O . LEU A 1 110 ? 47.550 23.988 25.381 1.00 51.10 107 LEU X O 1
ATOM 800 N N . ALA A 1 111 ? 46.008 24.244 27.002 1.00 54.07 108 ALA X N 1
ATOM 801 C CA . ALA A 1 111 ? 46.570 25.491 27.497 1.00 58.97 108 ALA X CA 1
ATOM 802 C C . ALA A 1 111 ? 48.024 25.333 27.947 1.00 62.82 108 ALA X C 1
ATOM 803 O O . ALA A 1 111 ? 48.878 26.151 27.599 1.00 64.22 108 ALA X O 1
ATOM 805 N N . ASP A 1 112 ? 48.310 24.283 28.711 1.00 64.34 109 ASP X N 1
ATOM 806 C CA . ASP A 1 112 ? 49.668 24.069 29.192 1.00 69.12 109 ASP X CA 1
ATOM 807 C C . ASP A 1 112 ? 50.631 23.673 28.080 1.00 71.18 109 ASP X C 1
ATOM 808 O O . ASP A 1 112 ? 51.804 24.051 28.099 1.00 73.22 109 ASP X O 1
ATOM 813 N N . LEU A 1 113 ? 50.142 22.911 27.111 1.00 71.61 110 LEU X N 1
ATOM 814 C CA . LEU A 1 113 ? 50.991 22.505 26.002 1.00 71.08 110 LEU X CA 1
ATOM 815 C C . LEU A 1 113 ? 51.501 23.777 25.330 1.00 69.28 110 LEU X C 1
ATOM 816 O O . LEU A 1 113 ? 52.696 23.919 25.073 1.00 69.24 110 LEU X O 1
ATOM 821 N N . ILE A 1 114 ? 50.587 24.705 25.057 1.00 67.94 111 ILE X N 1
ATOM 822 C CA . ILE A 1 114 ? 50.952 25.969 24.425 1.00 66.08 111 ILE X CA 1
ATOM 823 C C . ILE A 1 114 ? 51.796 26.758 25.411 1.00 67.82 111 ILE X C 1
ATOM 824 O O . ILE A 1 114 ? 52.784 27.390 25.035 1.00 70.99 111 ILE X O 1
ATOM 829 N N . GLY A 1 115 ? 51.387 26.722 26.675 1.00 64.38 112 GLY X N 1
ATOM 830 C CA . GLY A 1 115 ? 52.105 27.440 27.705 1.00 64.38 112 GLY X CA 1
ATOM 831 C C . GLY A 1 115 ? 51.485 28.783 28.042 1.00 66.86 112 GLY X C 1
ATOM 832 O O . GLY A 1 115 ? 52.191 29.717 28.434 1.00 68.60 112 GLY X O 1
ATOM 833 N N . ILE A 1 116 ? 50.170 28.895 27.881 1.00 66.30 113 ILE X N 1
ATOM 834 C CA . ILE A 1 116 ? 49.473 30.141 28.201 1.00 65.02 113 ILE X CA 1
ATOM 835 C C . ILE A 1 116 ? 48.570 29.895 29.405 1.00 65.36 113 ILE X C 1
ATOM 836 O O . ILE A 1 116 ? 48.224 28.752 29.704 1.00 67.20 113 ILE X O 1
ATOM 841 N N . THR A 1 117 ? 48.193 30.958 30.101 1.00 65.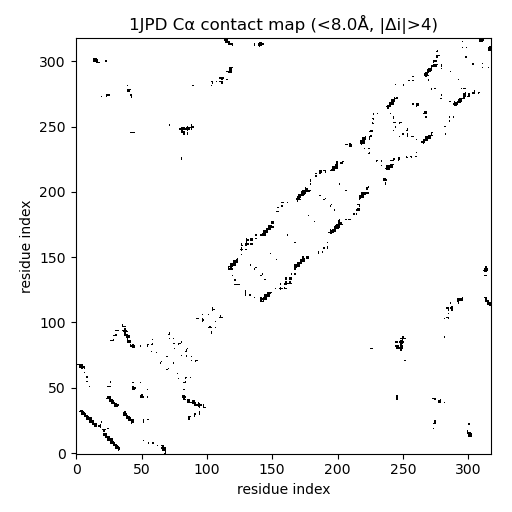38 114 THR X N 1
ATOM 842 C CA . THR A 1 117 ? 47.335 30.806 31.269 1.00 67.50 114 THR X CA 1
ATOM 843 C C . THR A 1 117 ? 45.910 31.243 30.986 1.00 65.57 114 THR X C 1
ATOM 844 O O . THR A 1 117 ? 45.666 32.337 30.475 1.00 67.97 114 THR X O 1
ATOM 848 N N . LEU A 1 118 ? 44.965 30.381 31.322 1.00 62.71 115 LEU X N 1
ATOM 849 C CA . LEU A 1 118 ? 43.576 30.707 31.101 1.00 64.87 115 LEU X CA 1
ATOM 850 C C . LEU A 1 118 ? 42.978 31.233 32.384 1.00 66.46 115 LEU X C 1
ATOM 851 O O . LEU A 1 118 ? 43.159 30.646 33.450 1.00 70.97 115 LEU X O 1
ATOM 856 N N . PRO A 1 119 ? 42.271 32.366 32.304 1.00 67.35 116 PRO X N 1
ATOM 857 C CA . PRO A 1 119 ? 41.651 32.938 33.499 1.00 67.42 116 PRO X CA 1
ATOM 858 C C . PRO A 1 119 ? 40.571 31.987 33.997 1.00 67.17 116 PRO X C 1
ATOM 859 O O . PRO A 1 119 ? 40.237 31.018 33.321 1.00 68.49 116 PRO X O 1
ATOM 863 N N . GLU A 1 120 ? 40.026 32.259 35.173 1.00 68.92 117 GLU X N 1
ATOM 864 C CA . GLU A 1 120 ? 38.996 31.396 35.730 1.00 68.90 117 GLU X CA 1
ATOM 865 C C . GLU A 1 120 ? 37.627 31.711 35.134 1.00 65.29 117 GLU X C 1
ATOM 866 O O . GLU A 1 120 ? 36.748 30.849 35.065 1.00 61.93 117 GLU X O 1
ATOM 872 N N . THR A 1 121 ? 37.452 32.951 34.700 1.00 62.14 118 THR X N 1
ATOM 873 C CA . THR A 1 121 ? 36.194 33.377 34.109 1.00 60.30 118 THR X CA 1
ATOM 874 C C . THR A 1 121 ? 36.470 34.220 32.871 1.00 59.84 118 THR X C 1
ATOM 875 O O . THR A 1 121 ? 37.366 35.065 32.873 1.00 60.53 118 THR X O 1
ATOM 879 N N . VAL A 1 122 ? 35.705 33.975 31.811 1.00 53.27 119 VAL X N 1
ATOM 880 C CA . VAL A 1 122 ? 35.860 34.713 30.563 1.00 47.03 119 VAL X CA 1
ATOM 881 C C . VAL A 1 122 ? 34.557 35.424 30.220 1.00 46.51 119 VAL X C 1
ATOM 882 O O . VAL A 1 122 ? 33.492 34.802 30.210 1.00 45.46 119 VAL X O 1
ATOM 886 N N . ILE A 1 123 ? 34.641 36.724 29.944 1.00 46.73 120 ILE X N 1
ATOM 887 C CA . ILE A 1 123 ? 33.463 37.511 29.576 1.00 47.61 120 ILE X CA 1
ATOM 888 C C . ILE A 1 123 ? 33.118 37.208 28.123 1.00 45.40 120 ILE X C 1
ATOM 889 O O . ILE A 1 123 ? 33.947 37.392 27.228 1.00 45.64 120 ILE X O 1
ATOM 894 N N . THR A 1 124 ? 31.896 36.737 27.896 1.00 44.92 121 THR X N 1
ATOM 895 C CA . THR A 1 124 ? 31.449 36.410 26.552 1.00 44.66 121 THR X CA 1
ATOM 896 C C . THR A 1 124 ? 30.285 37.298 26.147 1.00 42.02 121 THR X C 1
ATOM 897 O O . THR A 1 124 ? 29.447 37.657 26.964 1.00 46.03 121 THR X O 1
ATOM 901 N N . ALA A 1 125 ? 30.247 37.652 24.872 1.00 42.18 122 ALA X N 1
ATOM 902 C CA . ALA A 1 125 ? 29.207 38.518 24.358 1.00 40.92 122 ALA X CA 1
ATOM 903 C C . ALA A 1 125 ? 27.830 37.876 24.362 1.00 43.65 122 ALA X C 1
ATOM 904 O O . ALA A 1 125 ? 27.645 36.770 23.861 1.00 48.47 122 ALA X O 1
ATOM 906 N N . GLN A 1 126 ? 26.864 38.578 24.942 1.00 44.08 123 GLN X N 1
ATOM 907 C CA . GLN A 1 126 ? 25.497 38.100 24.969 1.00 44.05 123 GLN X CA 1
ATOM 908 C C . GLN A 1 126 ? 24.780 38.787 23.829 1.00 47.33 123 GLN X C 1
ATOM 909 O O . GLN A 1 126 ? 24.887 40.004 23.659 1.00 51.55 123 GLN X O 1
ATOM 915 N N . THR A 1 127 ? 24.052 38.011 23.040 1.00 42.13 124 THR X N 1
ATOM 916 C CA . THR A 1 127 ? 23.348 38.578 21.916 1.00 40.21 124 THR X CA 1
ATOM 917 C C . THR A 1 127 ? 22.043 39.254 22.302 1.00 40.58 124 THR X C 1
ATOM 918 O O . THR A 1 127 ? 21.260 38.721 23.081 1.00 43.07 124 THR X O 1
ATOM 922 N N . VAL A 1 128 ? 21.840 40.450 21.760 1.00 37.48 125 VAL X N 1
ATOM 923 C CA . VAL A 1 128 ? 20.613 41.195 21.941 1.00 34.17 125 VAL X CA 1
ATOM 924 C C . VAL A 1 128 ? 20.112 41.168 20.506 1.00 41.06 125 VAL X C 1
ATOM 925 O O . VAL A 1 128 ? 20.634 41.867 19.637 1.00 46.72 125 VAL X O 1
ATOM 929 N N . VAL A 1 129 ? 19.118 40.331 20.251 1.00 44.08 126 VAL X N 1
ATOM 930 C CA . VAL A 1 129 ? 18.586 40.184 18.908 1.00 43.72 126 VAL X CA 1
ATOM 931 C C . VAL A 1 129 ? 17.749 41.370 18.437 1.00 45.46 126 VAL X C 1
ATOM 932 O O . VAL A 1 129 ? 17.231 42.144 19.239 1.00 50.08 126 VAL X O 1
ATOM 936 N N . ILE A 1 130 ? 17.628 41.506 17.121 1.00 46.97 127 ILE X N 1
ATOM 937 C CA . ILE A 1 130 ? 16.851 42.579 16.519 1.00 44.04 127 ILE X CA 1
ATOM 938 C C . ILE A 1 130 ? 15.400 42.564 17.003 1.00 44.95 127 ILE X C 1
ATOM 939 O O . ILE A 1 130 ? 14.819 41.507 17.228 1.00 47.00 127 ILE X O 1
ATOM 944 N N . GLY A 1 131 ? 14.829 43.753 17.157 1.00 46.16 128 GLY X N 1
ATOM 945 C CA . GLY A 1 131 ? 13.454 43.902 17.596 1.00 41.33 128 GLY X CA 1
ATOM 946 C C . GLY A 1 131 ? 13.198 45.394 17.701 1.00 44.67 128 GLY X C 1
ATOM 947 O O . GLY A 1 131 ? 14.075 46.195 17.360 1.00 45.85 128 GLY X O 1
ATOM 948 N N . THR A 1 132 ? 12.014 45.787 18.154 1.00 36.41 129 THR X N 1
ATOM 949 C CA . THR A 1 132 ? 11.728 47.206 18.300 1.00 37.32 129 THR X CA 1
ATOM 950 C C . THR A 1 132 ? 12.668 47.788 19.362 1.00 38.76 129 THR X C 1
ATOM 951 O O . THR A 1 132 ? 13.219 47.055 20.198 1.00 35.32 129 THR X O 1
ATOM 955 N N . PRO A 1 133 ? 12.868 49.114 19.342 1.00 36.43 130 PRO X N 1
ATOM 956 C CA . PRO A 1 133 ? 13.748 49.756 20.327 1.00 36.55 130 PRO X CA 1
ATOM 957 C C . PRO A 1 133 ? 13.397 49.288 21.744 1.00 35.14 130 PRO X C 1
ATOM 958 O O . PRO A 1 133 ? 14.265 48.866 22.511 1.00 34.70 130 PRO X O 1
ATOM 962 N N . ASP A 1 134 ? 12.115 49.350 22.081 1.00 38.37 131 ASP X N 1
ATOM 963 C CA . ASP A 1 134 ? 11.652 48.914 23.392 1.00 42.30 131 ASP X CA 1
ATOM 964 C C . ASP A 1 134 ? 12.075 47.474 23.699 1.00 42.47 131 ASP X C 1
ATOM 965 O O . ASP A 1 134 ? 12.687 47.207 24.736 1.00 39.57 131 ASP X O 1
ATOM 970 N N . GLN A 1 135 ? 11.743 46.544 22.803 1.00 42.12 132 GLN X N 1
ATOM 971 C CA . GLN A 1 135 ? 12.102 45.140 23.009 1.00 41.46 132 GLN X CA 1
ATOM 972 C C . GLN A 1 135 ? 13.604 44.953 23.181 1.00 38.13 132 GLN X C 1
ATOM 973 O O . GLN A 1 135 ? 14.042 44.224 24.068 1.00 35.38 132 GLN X O 1
ATOM 979 N N . MET A 1 136 ? 14.401 45.611 22.345 1.00 35.10 133 MET X N 1
ATOM 980 C CA . MET A 1 136 ? 15.848 45.467 22.465 1.00 35.83 133 MET X CA 1
ATOM 981 C C . MET A 1 136 ? 16.368 46.057 23.763 1.00 38.22 133 MET X C 1
ATOM 982 O O . MET A 1 136 ? 17.343 45.564 24.333 1.00 38.91 133 MET X O 1
ATOM 987 N N . ALA A 1 137 ? 15.712 47.105 24.244 1.00 36.84 134 ALA X N 1
ATOM 988 C CA . ALA A 1 137 ? 16.135 47.728 25.486 1.00 39.40 134 ALA X CA 1
ATOM 989 C C . ALA A 1 137 ? 15.826 46.817 26.678 1.00 39.59 134 ALA X C 1
ATOM 990 O O . ALA A 1 137 ? 16.681 46.617 27.546 1.00 32.87 134 ALA X O 1
ATOM 992 N N . ASN A 1 138 ? 14.615 46.257 26.717 1.00 42.30 135 ASN X N 1
ATOM 993 C CA . ASN A 1 138 ? 14.232 45.363 27.813 1.00 48.52 135 ASN X CA 1
ATOM 994 C C . ASN A 1 138 ? 15.153 44.157 27.865 1.00 51.88 135 ASN X C 1
ATOM 995 O O . ASN A 1 138 ? 15.592 43.739 28.942 1.00 57.35 135 ASN X O 1
ATOM 1000 N N . SER A 1 139 ? 15.440 43.595 26.696 1.00 48.04 136 SER X N 1
ATOM 1001 C CA . SER A 1 139 ? 16.316 42.441 26.613 1.00 42.61 136 SER X CA 1
ATOM 1002 C C . SER A 1 139 ? 17.697 42.780 27.150 1.00 40.56 136 SER X C 1
ATOM 1003 O O . SER A 1 139 ? 18.254 42.028 27.950 1.00 42.77 136 SER X O 1
ATOM 1006 N N . ALA A 1 140 ? 18.245 43.912 26.714 1.00 42.60 137 ALA X N 1
ATOM 1007 C CA . ALA A 1 140 ? 19.563 44.346 27.163 1.00 43.47 137 ALA X CA 1
ATOM 1008 C C . ALA A 1 140 ? 19.582 44.520 28.679 1.00 46.91 137 ALA X C 1
ATOM 1009 O O . ALA A 1 140 ? 20.545 44.136 29.353 1.00 45.40 137 ALA X O 1
ATOM 1011 N N . SER A 1 141 ? 18.512 45.095 29.217 1.00 47.09 138 SER X N 1
ATOM 1012 C CA . SER A 1 141 ? 18.434 45.305 30.657 1.00 51.29 138 SER X CA 1
ATOM 1013 C C . SER A 1 141 ? 18.400 43.977 31.429 1.00 48.29 138 SER X C 1
ATOM 1014 O O . SER A 1 141 ? 19.110 43.814 32.420 1.00 45.31 138 SER X O 1
ATOM 1017 N N . THR A 1 142 ? 17.581 43.034 30.969 1.00 47.48 139 THR X N 1
ATOM 1018 C CA . THR A 1 142 ? 17.463 41.727 31.613 1.00 46.55 139 THR X CA 1
ATOM 1019 C C . THR A 1 142 ? 18.774 40.947 31.567 1.00 48.80 139 THR X C 1
ATOM 1020 O O . THR A 1 142 ? 19.163 40.308 32.549 1.00 45.80 139 THR X O 1
ATOM 1024 N N . LEU A 1 143 ? 19.447 40.991 30.420 1.00 49.61 140 LEU X N 1
ATOM 1025 C CA . LEU A 1 143 ? 20.715 40.289 30.263 1.00 47.04 140 LEU X CA 1
ATOM 1026 C C . LEU A 1 143 ? 21.787 40.961 31.111 1.00 47.87 140 LEU X C 1
ATOM 1027 O O . LEU A 1 143 ? 22.701 40.298 31.601 1.00 49.90 140 LEU X O 1
ATOM 1032 N N . TRP A 1 144 ? 21.678 42.277 31.289 1.00 51.70 141 TRP X N 1
ATOM 1033 C CA . TRP A 1 144 ? 22.645 43.010 32.107 1.00 48.98 141 TRP X CA 1
ATOM 1034 C C . TRP A 1 144 ? 22.447 42.631 33.572 1.00 50.54 141 TRP X C 1
ATOM 1035 O O . TRP A 1 144 ? 23.416 42.467 34.316 1.00 47.89 141 TRP X O 1
ATOM 1046 N N . GLN A 1 145 ? 21.183 42.479 33.968 1.00 55.09 142 GLN X N 1
ATOM 1047 C CA . GLN A 1 145 ? 20.823 42.096 35.333 1.00 57.96 142 GLN X CA 1
ATOM 1048 C C . GLN A 1 145 ? 21.308 40.676 35.626 1.00 57.69 142 GLN X C 1
ATOM 1049 O O . GLN A 1 145 ? 21.759 40.388 36.732 1.00 61.44 142 GLN X O 1
ATOM 1055 N N . ALA A 1 146 ? 21.208 39.796 34.629 1.00 54.47 143 ALA X N 1
ATOM 1056 C CA . ALA A 1 146 ? 21.617 38.400 34.776 1.00 47.42 143 ALA X CA 1
ATOM 1057 C C . ALA A 1 146 ? 23.134 38.192 34.802 1.00 47.16 143 ALA X C 1
ATOM 1058 O O . ALA A 1 146 ? 23.605 37.068 35.001 1.00 49.17 143 ALA X O 1
ATOM 1060 N N . GLY A 1 147 ? 23.897 39.265 34.594 1.00 46.45 144 GLY X N 1
ATOM 1061 C CA . GLY A 1 147 ? 25.346 39.159 34.651 1.00 43.02 144 GLY X CA 1
ATOM 1062 C C . GLY A 1 147 ? 26.162 39.455 33.406 1.00 48.86 144 GLY X C 1
ATOM 1063 O O . GLY A 1 147 ? 27.393 39.426 33.463 1.00 53.81 144 GLY X O 1
ATOM 1064 N N . ALA A 1 148 ? 25.512 39.747 32.284 1.00 45.73 145 ALA X N 1
ATOM 1065 C CA . ALA A 1 148 ? 26.252 40.021 31.056 1.00 42.71 145 ALA X CA 1
ATOM 1066 C C . ALA A 1 148 ? 26.804 41.439 31.009 1.00 43.05 145 ALA X C 1
ATOM 1067 O O . ALA A 1 148 ? 26.050 42.403 30.915 1.00 43.41 145 ALA X O 1
ATOM 1069 N N . LYS A 1 149 ? 28.125 41.563 31.068 1.00 46.52 146 LYS X N 1
ATOM 1070 C CA . LYS A 1 149 ? 28.766 42.874 31.024 1.00 47.86 146 LYS X CA 1
ATOM 1071 C C . LYS A 1 149 ? 29.009 43.337 29.591 1.00 47.67 146 LYS X C 1
ATOM 1072 O O . LYS A 1 149 ? 29.057 44.535 29.317 1.00 46.96 146 LYS X O 1
ATOM 1078 N N . LEU A 1 150 ? 29.156 42.378 28.682 1.00 48.61 147 LEU X N 1
ATOM 1079 C CA . LEU A 1 150 ? 29.393 42.669 27.271 1.00 43.15 147 LEU X CA 1
ATOM 1080 C C . LEU A 1 150 ? 28.180 42.222 26.471 1.00 43.05 147 LEU X C 1
ATOM 1081 O O . LEU A 1 150 ? 27.840 41.046 26.466 1.00 47.64 147 LEU X O 1
ATOM 1086 N N . LEU A 1 151 ? 27.523 43.168 25.810 1.00 41.60 148 LEU X N 1
ATOM 1087 C CA . LEU A 1 151 ? 26.349 42.876 25.000 1.00 38.03 148 LEU X CA 1
ATOM 1088 C C . LEU A 1 151 ? 26.668 43.068 23.522 1.00 42.97 148 LEU X C 1
ATOM 1089 O O . LEU A 1 151 ? 27.256 44.081 23.134 1.00 46.08 148 LEU X O 1
ATOM 1094 N N . LYS A 1 152 ? 26.292 42.094 22.696 1.00 42.94 149 LYS X N 1
ATOM 1095 C CA . LYS A 1 152 ? 26.512 42.213 21.259 1.00 42.70 149 LYS X CA 1
ATOM 1096 C C . LYS A 1 152 ? 25.160 42.541 20.658 1.00 41.97 149 LYS X C 1
ATOM 1097 O O . LYS A 1 152 ? 24.277 41.685 20.604 1.00 46.12 149 LYS X O 1
ATOM 1103 N N . VAL A 1 153 ? 24.985 43.785 20.226 1.00 40.18 150 VAL X N 1
ATOM 1104 C CA . VAL A 1 153 ? 23.713 44.199 19.647 1.00 37.88 150 VAL X CA 1
ATOM 1105 C C . VAL A 1 153 ? 23.676 43.893 18.165 1.00 39.10 150 VAL X C 1
ATOM 1106 O O . VAL A 1 153 ? 24.521 44.375 17.405 1.00 42.53 150 VAL X O 1
ATOM 1110 N N . LYS A 1 154 ? 22.708 43.077 17.760 1.00 39.08 151 LYS X N 1
ATOM 1111 C CA . LYS A 1 154 ? 22.550 42.719 16.352 1.00 43.33 151 LYS X CA 1
ATOM 1112 C C . LYS A 1 154 ? 21.691 43.793 15.684 1.00 42.76 151 LYS X C 1
ATOM 1113 O O . LYS A 1 154 ? 20.626 44.146 16.189 1.00 42.12 151 LYS X O 1
ATOM 1119 N N . LEU A 1 155 ? 22.149 44.329 14.562 1.00 39.47 152 LEU X N 1
ATOM 1120 C CA . LEU A 1 155 ? 21.368 45.351 13.870 1.00 40.62 152 LEU X CA 1
ATOM 1121 C C . LEU A 1 155 ? 21.310 45.114 12.368 1.00 43.50 152 LEU X C 1
ATOM 1122 O O . LEU A 1 155 ? 22.236 44.557 11.767 1.00 44.27 152 LEU X O 1
ATOM 1127 N N . ASP A 1 156 ? 20.204 45.525 11.766 1.00 43.97 153 ASP X N 1
ATOM 1128 C CA . ASP A 1 156 ? 20.067 45.419 10.330 1.00 42.45 153 ASP X CA 1
ATOM 1129 C C . ASP A 1 156 ? 20.118 46.851 9.844 1.00 41.39 153 ASP X C 1
ATOM 1130 O O . ASP A 1 156 ? 20.743 47.697 10.468 1.00 43.00 153 ASP X O 1
ATOM 1135 N N . ASN A 1 157 ? 19.437 47.137 8.753 1.00 45.37 154 ASN X N 1
ATOM 1136 C CA . ASN A 1 157 ? 19.460 48.472 8.208 1.00 48.30 154 ASN X CA 1
ATOM 1137 C C . ASN A 1 157 ? 18.339 49.368 8.726 1.00 47.38 154 ASN X C 1
ATOM 1138 O O . ASN A 1 157 ? 18.170 50.487 8.257 1.00 52.16 154 ASN X O 1
ATOM 1143 N N . HIS A 1 158 ? 17.585 48.900 9.709 1.00 48.65 155 HIS X N 1
ATOM 1144 C CA . HIS A 1 158 ? 16.475 49.694 10.213 1.00 51.34 155 HIS X CA 1
ATOM 1145 C C . HIS A 1 158 ? 16.604 50.255 11.619 1.00 50.34 155 HIS X C 1
ATOM 1146 O O . HIS A 1 158 ? 17.305 49.706 12.467 1.00 47.86 155 HIS X O 1
ATOM 1153 N N . LEU A 1 159 ? 15.909 51.367 11.837 1.00 47.46 156 LEU X N 1
ATOM 1154 C CA . LEU A 1 159 ? 15.871 52.058 13.117 1.00 46.86 156 LEU X CA 1
ATOM 1155 C C . LEU A 1 159 ? 17.183 52.026 13.898 1.00 50.54 156 LEU X C 1
ATOM 1156 O O . LEU A 1 159 ? 17.183 51.775 15.101 1.00 53.67 156 LEU X O 1
ATOM 1161 N N . ILE A 1 160 ? 18.296 52.296 13.227 1.00 47.73 157 ILE X N 1
ATOM 1162 C CA . ILE A 1 160 ? 19.587 52.278 13.896 1.00 44.50 157 ILE X CA 1
ATOM 1163 C C . ILE A 1 160 ? 19.697 53.256 15.062 1.00 47.05 157 ILE X C 1
ATOM 1164 O O . ILE A 1 160 ? 20.241 52.914 16.109 1.00 50.53 157 ILE X O 1
ATOM 1169 N N . SER A 1 161 ? 19.181 54.467 14.900 1.00 46.07 158 SER X N 1
ATOM 1170 C CA . SER A 1 161 ? 19.291 55.441 15.976 1.00 44.23 158 SER X CA 1
ATOM 1171 C C . SER A 1 161 ? 18.444 55.131 17.200 1.00 44.52 158 SER X C 1
ATOM 1172 O O . SER A 1 161 ? 18.986 55.000 18.301 1.00 43.68 158 SER X O 1
ATOM 1175 N N . GLU A 1 162 ? 17.129 54.999 17.035 1.00 39.75 159 GLU X N 1
ATOM 1176 C CA . GLU A 1 162 ? 16.310 54.731 18.207 1.00 39.36 159 GLU X CA 1
ATOM 1177 C C . GLU A 1 162 ? 16.712 53.447 18.935 1.00 42.36 159 GLU X C 1
ATOM 1178 O O . GLU A 1 162 ? 16.807 53.442 20.163 1.00 46.51 159 GLU X O 1
ATOM 1184 N N . ARG A 1 163 ? 16.965 52.370 18.197 1.00 40.68 160 ARG X N 1
ATOM 1185 C CA . ARG A 1 163 ? 17.370 51.112 18.824 1.00 41.00 160 ARG X CA 1
ATOM 1186 C C . ARG A 1 163 ? 18.587 51.301 19.735 1.00 39.38 160 ARG X C 1
ATOM 1187 O O . ARG A 1 163 ? 18.538 50.971 20.923 1.00 38.36 160 ARG X O 1
ATOM 1195 N N . MET A 1 164 ? 19.672 51.837 19.182 1.00 41.05 161 MET X N 1
ATOM 1196 C CA . MET A 1 164 ? 20.889 52.055 19.958 1.00 41.27 161 MET X CA 1
ATOM 1197 C C . MET A 1 164 ? 20.675 53.043 21.099 1.00 41.55 161 MET X C 1
ATOM 1198 O O . MET A 1 164 ? 21.261 52.889 22.174 1.00 39.63 161 MET X O 1
ATOM 1203 N N . VAL A 1 165 ? 19.834 54.050 20.886 1.00 34.88 162 VAL X N 1
ATOM 1204 C CA . VAL A 1 165 ? 19.589 55.003 21.957 1.00 34.45 162 VAL X CA 1
ATOM 1205 C C . VAL A 1 165 ? 18.829 54.328 23.102 1.00 36.50 162 VAL X C 1
ATOM 1206 O O . VAL A 1 165 ? 19.266 54.402 24.256 1.00 36.77 162 VAL X O 1
ATOM 1210 N N . ALA A 1 166 ? 17.716 53.656 22.794 1.00 33.99 163 ALA X N 1
ATOM 1211 C CA . ALA A 1 166 ? 16.934 52.978 23.830 1.00 36.04 163 ALA X CA 1
ATOM 1212 C C . ALA A 1 166 ? 17.766 51.940 24.592 1.00 38.72 163 ALA X C 1
ATOM 1213 O O . ALA A 1 166 ? 17.616 51.799 25.803 1.00 42.64 163 ALA X O 1
ATOM 1215 N N . ILE A 1 167 ? 18.639 51.220 23.888 1.00 39.65 164 ILE X N 1
ATOM 1216 C CA . ILE A 1 167 ? 19.498 50.214 24.523 1.00 38.74 164 ILE X CA 1
ATOM 1217 C C . ILE A 1 167 ? 20.516 50.846 25.489 1.00 40.83 164 ILE X C 1
ATOM 1218 O O . ILE A 1 167 ? 20.595 50.451 26.661 1.00 39.68 164 ILE X O 1
ATOM 1223 N N . ARG A 1 168 ? 21.289 51.819 25.006 1.00 36.79 165 ARG X N 1
ATOM 1224 C CA . ARG A 1 168 ? 22.278 52.481 25.854 1.00 37.07 165 ARG X CA 1
ATOM 1225 C C . ARG A 1 168 ? 21.632 53.139 27.076 1.00 38.14 165 ARG X C 1
ATOM 1226 O O . ARG A 1 168 ? 22.199 53.115 28.167 1.00 42.90 165 ARG X O 1
ATOM 1234 N N . THR A 1 169 ? 20.456 53.730 26.893 1.00 35.02 166 THR X N 1
ATOM 1235 C CA . THR A 1 169 ? 19.753 54.376 27.998 1.00 38.65 166 THR X CA 1
ATOM 1236 C C . THR A 1 169 ? 19.392 53.336 29.062 1.00 42.68 166 THR X C 1
ATOM 1237 O O . THR A 1 169 ? 19.376 53.639 30.259 1.00 43.79 166 THR X O 1
ATOM 1241 N N . ALA A 1 170 ? 19.105 52.114 28.614 1.00 44.70 167 ALA X N 1
ATOM 1242 C CA . ALA A 1 170 ? 18.729 51.017 29.505 1.00 41.87 167 ALA X CA 1
ATOM 1243 C C . ALA A 1 170 ? 19.916 50.430 30.258 1.00 42.12 167 ALA X C 1
ATOM 1244 O O . ALA A 1 170 ? 19.815 50.147 31.454 1.00 44.29 167 ALA X O 1
ATOM 1246 N N . VAL A 1 171 ? 21.030 50.229 29.560 1.00 38.98 168 VAL X N 1
ATOM 1247 C CA . VAL A 1 171 ? 22.220 49.678 30.188 1.00 39.63 168 VAL X CA 1
ATOM 1248 C C . VAL A 1 171 ? 23.368 50.657 29.990 1.00 43.45 168 VAL X C 1
ATOM 1249 O O . VAL A 1 171 ? 24.315 50.394 29.250 1.00 47.15 168 VAL X O 1
ATOM 1253 N N . PRO A 1 172 ? 23.300 51.809 30.678 1.00 44.90 169 PRO X N 1
ATOM 1254 C CA . PRO A 1 172 ? 24.330 52.844 30.577 1.00 44.13 169 PRO X CA 1
ATOM 1255 C C . PRO A 1 172 ? 25.727 52.365 30.944 1.00 43.81 169 PRO X C 1
ATOM 1256 O O . PRO A 1 172 ? 26.713 52.954 30.515 1.00 46.10 169 PRO X O 1
ATOM 1260 N N . ASP A 1 173 ? 25.817 51.293 31.724 1.00 46.31 170 ASP X N 1
ATOM 1261 C CA . ASP A 1 173 ? 27.124 50.783 32.130 1.00 50.61 170 ASP X CA 1
ATOM 1262 C C . ASP A 1 173 ? 27.607 49.579 31.345 1.00 51.07 170 ASP X C 1
ATOM 1263 O O . ASP A 1 173 ? 28.762 49.180 31.474 1.00 51.31 170 ASP X O 1
ATOM 1268 N N . ALA A 1 174 ? 26.727 48.996 30.542 1.00 50.04 171 ALA X N 1
ATOM 1269 C CA . ALA A 1 174 ? 27.087 47.828 29.753 1.00 44.15 171 ALA X CA 1
ATOM 1270 C C . ALA A 1 174 ? 28.064 48.177 28.647 1.00 42.69 171 ALA X C 1
ATOM 1271 O O . ALA A 1 174 ? 27.988 49.261 28.066 1.00 48.78 171 ALA X O 1
ATOM 1273 N N . THR A 1 175 ? 29.001 47.273 28.375 1.00 38.76 172 THR X N 1
ATOM 1274 C CA . THR A 1 175 ? 29.946 47.468 27.277 1.00 35.11 172 THR X CA 1
ATOM 1275 C C . THR A 1 175 ? 29.168 46.963 26.058 1.00 39.14 172 THR X C 1
ATOM 1276 O O . THR A 1 175 ? 28.686 45.827 26.056 1.00 41.26 172 THR X O 1
ATOM 1280 N N . LEU A 1 176 ? 29.034 47.794 25.030 1.00 39.18 173 LEU X N 1
ATOM 1281 C CA . LEU A 1 176 ? 28.276 47.407 23.843 1.00 40.27 173 LEU X CA 1
ATOM 1282 C C . LEU A 1 176 ? 29.094 47.287 22.561 1.00 41.55 173 LEU X C 1
ATOM 1283 O O . LEU A 1 176 ? 29.936 48.138 22.275 1.00 48.07 173 LEU X O 1
ATOM 1288 N N . ILE A 1 177 ? 28.847 46.222 21.797 1.00 40.50 174 ILE X N 1
ATOM 1289 C CA . ILE A 1 177 ? 29.488 46.044 20.498 1.00 33.40 174 ILE X CA 1
ATOM 1290 C C . ILE A 1 177 ? 28.336 45.768 19.535 1.00 34.32 174 ILE X C 1
ATOM 1291 O O . ILE A 1 177 ? 27.333 45.171 19.921 1.00 38.62 174 ILE X O 1
ATOM 1296 N N . VAL A 1 178 ? 28.454 46.245 18.301 1.00 33.70 175 VAL X N 1
ATOM 1297 C CA . VAL A 1 178 ? 27.396 46.078 17.309 1.00 33.48 175 VAL X CA 1
ATOM 1298 C C . VAL A 1 178 ? 27.795 45.215 16.123 1.00 38.76 175 VAL X C 1
ATOM 1299 O O . VAL A 1 178 ? 28.836 45.438 15.502 1.00 40.28 175 VAL X O 1
ATOM 1303 N N . ASP A 1 179 ? 26.957 44.228 15.814 1.00 39.10 176 ASP X N 1
ATOM 1304 C CA . ASP A 1 179 ? 27.194 43.353 14.676 1.00 37.33 176 ASP X CA 1
ATOM 1305 C C . ASP A 1 179 ? 26.166 43.737 13.619 1.00 34.82 176 ASP X C 1
ATOM 1306 O O . ASP A 1 179 ? 25.010 43.327 13.690 1.00 34.54 176 ASP X O 1
ATOM 1311 N N . ALA A 1 180 ? 26.580 44.549 12.654 1.00 34.89 177 ALA X N 1
ATOM 1312 C CA . ALA A 1 180 ? 25.673 44.974 11.594 1.00 37.68 177 ALA X CA 1
ATOM 1313 C C . ALA A 1 180 ? 25.565 43.872 10.544 1.00 37.24 177 ALA X C 1
ATOM 1314 O O . ALA A 1 180 ? 24.785 43.967 9.592 1.00 33.09 177 ALA X O 1
ATOM 1316 N N . ASN A 1 181 ? 26.381 42.838 10.723 1.00 36.22 178 ASN X N 1
ATOM 1317 C CA . ASN A 1 181 ? 26.376 41.663 9.859 1.00 44.48 178 ASN X CA 1
ATOM 1318 C C . ASN A 1 181 ? 26.184 41.913 8.344 1.00 44.47 178 ASN X C 1
ATOM 1319 O O . ASN A 1 181 ? 25.281 41.350 7.722 1.00 47.16 178 ASN X O 1
ATOM 1324 N N . GLU A 1 182 ? 27.029 42.754 7.756 1.00 41.98 179 GLU X N 1
ATOM 1325 C CA . GLU A 1 182 ? 26.967 43.060 6.324 1.00 36.81 179 GLU X CA 1
ATOM 1326 C C . GLU A 1 182 ? 25.663 43.679 5.794 1.00 39.49 179 GLU X C 1
ATOM 1327 O O . GLU A 1 182 ? 25.433 43.685 4.583 1.00 42.79 179 GLU X O 1
ATOM 1333 N N . SER A 1 183 ? 24.821 44.223 6.665 1.00 39.48 180 SER X N 1
ATOM 1334 C CA . SER A 1 183 ? 23.557 44.789 6.195 1.00 39.19 180 SER X CA 1
ATOM 1335 C C . SER A 1 183 ? 23.564 46.299 5.958 1.00 41.88 180 SER X C 1
ATOM 1336 O O . SER A 1 183 ? 22.616 46.840 5.385 1.00 42.18 180 SER X O 1
ATOM 1339 N N . TRP A 1 184 ? 24.623 46.980 6.389 1.00 41.28 181 TRP X N 1
ATOM 1340 C CA . TRP A 1 184 ? 24.704 48.430 6.218 1.00 42.36 181 TRP X CA 1
ATOM 1341 C C . TRP A 1 184 ? 25.263 48.830 4.861 1.00 46.32 181 TRP X C 1
ATOM 1342 O O . TRP A 1 184 ? 25.793 47.995 4.132 1.00 49.46 181 TRP X O 1
ATOM 1353 N N . ARG A 1 185 ? 25.146 50.109 4.518 1.00 52.19 182 ARG X N 1
ATOM 1354 C CA . ARG A 1 185 ? 25.650 50.586 3.235 1.00 56.30 182 ARG X CA 1
ATOM 1355 C C . ARG A 1 185 ? 26.607 51.769 3.357 1.00 54.46 182 ARG X C 1
ATOM 1356 O O . ARG A 1 185 ? 26.698 52.408 4.411 1.00 51.57 182 ARG X O 1
ATOM 1364 N N . ALA A 1 186 ? 27.325 52.041 2.269 1.00 53.48 183 ALA X N 1
ATOM 1365 C CA . ALA A 1 186 ? 28.295 53.132 2.217 1.00 54.82 183 ALA X CA 1
ATOM 1366 C C . ALA A 1 186 ? 27.644 54.459 2.577 1.00 53.42 183 ALA X C 1
ATOM 1367 O O . ALA A 1 186 ? 28.122 55.186 3.451 1.00 52.07 183 ALA X O 1
ATOM 1369 N N . GLU A 1 187 ? 26.549 54.762 1.893 1.00 53.37 184 GLU X N 1
ATOM 1370 C CA . GLU A 1 187 ? 25.798 55.989 2.119 1.00 55.93 184 GLU X CA 1
ATOM 1371 C C . GLU A 1 187 ? 25.339 56.145 3.573 1.00 55.48 184 GLU X C 1
ATOM 1372 O O . GLU A 1 187 ? 24.470 55.409 4.040 1.00 54.81 184 GLU X O 1
ATOM 1378 N N . GLY A 1 188 ? 25.927 57.106 4.282 1.00 53.60 185 GLY X N 1
ATOM 1379 C CA . GLY A 1 188 ? 25.541 57.355 5.660 1.00 43.76 185 GLY X CA 1
ATOM 1380 C C . GLY A 1 188 ? 26.266 56.520 6.690 1.00 42.25 185 GLY X C 1
ATOM 1381 O O . GLY A 1 188 ? 25.980 56.616 7.885 1.00 44.30 185 GLY X O 1
ATOM 1382 N N . LEU A 1 189 ? 27.212 55.706 6.240 1.00 38.79 186 LEU X N 1
ATOM 1383 C CA . LEU A 1 189 ? 27.953 54.851 7.154 1.00 39.81 186 LEU X CA 1
ATOM 1384 C C . LEU A 1 189 ? 28.714 55.647 8.221 1.00 44.57 186 LEU X C 1
ATOM 1385 O O . LEU A 1 189 ? 28.790 55.237 9.387 1.00 46.74 186 LEU X O 1
ATOM 1390 N N . ALA A 1 190 ? 29.266 56.790 7.820 1.00 45.25 187 ALA X N 1
ATOM 1391 C CA . ALA A 1 190 ? 30.027 57.640 8.735 1.00 42.54 187 ALA X CA 1
ATOM 1392 C C . ALA A 1 190 ? 29.157 58.234 9.839 1.00 40.12 187 ALA X C 1
ATOM 1393 O O . ALA A 1 190 ? 29.492 58.141 11.021 1.00 44.70 187 ALA X O 1
ATOM 1395 N N . ALA A 1 191 ? 28.051 58.859 9.464 1.00 36.01 188 ALA X N 1
ATOM 1396 C CA . ALA A 1 191 ? 27.157 59.436 10.455 1.00 40.41 188 ALA X CA 1
ATOM 1397 C C . ALA A 1 191 ? 26.705 58.380 11.480 1.00 45.50 188 ALA X C 1
ATOM 1398 O O . ALA A 1 191 ? 26.555 58.676 12.675 1.00 46.33 188 ALA X O 1
ATOM 1400 N N . ARG A 1 192 ? 26.488 57.155 10.991 1.00 41.33 189 ARG X N 1
ATOM 1401 C CA . ARG A 1 192 ? 26.064 56.047 11.841 1.00 43.34 189 ARG X CA 1
ATOM 1402 C C . ARG A 1 192 ? 27.146 55.680 12.807 1.00 42.38 189 ARG X C 1
ATOM 1403 O O . ARG A 1 192 ? 26.871 55.531 13.995 1.00 39.73 189 ARG X O 1
ATOM 1411 N N . CYS A 1 193 ? 28.371 55.526 12.311 1.00 40.22 190 CYS X N 1
ATOM 1412 C CA . CYS A 1 193 ? 29.471 55.191 13.204 1.00 46.61 190 CYS X CA 1
ATOM 1413 C C . CYS A 1 193 ? 29.572 56.305 14.232 1.00 45.70 190 CYS X C 1
ATOM 1414 O O . CYS A 1 193 ? 29.836 56.052 15.406 1.00 46.82 190 CYS X O 1
ATOM 1417 N N . GLN A 1 194 ? 29.326 57.537 13.794 1.00 48.74 191 GLN X N 1
ATOM 1418 C CA . GLN A 1 194 ? 29.404 58.681 14.695 1.00 50.02 191 GLN X CA 1
ATOM 1419 C C . GLN A 1 194 ? 28.383 58.580 15.820 1.00 45.40 191 GLN X C 1
ATOM 1420 O O . GLN A 1 194 ? 28.672 58.943 16.956 1.00 44.32 191 GLN X O 1
ATOM 1426 N N . LEU A 1 195 ? 27.189 58.089 15.504 1.00 44.05 192 LEU X N 1
ATOM 1427 C CA . LEU A 1 195 ? 26.157 57.912 16.518 1.00 39.73 192 LEU X CA 1
ATOM 1428 C C . LEU A 1 195 ? 26.573 56.820 17.502 1.00 40.21 192 LEU X C 1
ATOM 1429 O O . LEU A 1 195 ? 26.369 56.958 18.701 1.00 44.04 192 LEU X O 1
ATOM 1434 N N . LEU A 1 196 ? 27.142 55.729 16.994 1.00 41.18 193 LEU X N 1
ATOM 1435 C CA . LEU A 1 196 ? 27.581 54.650 17.866 1.00 42.45 193 LEU X CA 1
ATOM 1436 C C . LEU A 1 196 ? 28.627 55.195 18.823 1.00 43.52 193 LEU X C 1
ATOM 1437 O O . LEU A 1 196 ? 28.671 54.811 19.998 1.00 44.08 193 LEU X O 1
ATOM 1442 N N . ALA A 1 197 ? 29.462 56.102 18.323 1.00 40.72 194 ALA X N 1
ATOM 1443 C CA . ALA A 1 197 ? 30.494 56.708 19.154 1.00 41.78 194 ALA X CA 1
ATOM 1444 C C . ALA A 1 197 ? 29.854 57.617 20.206 1.00 42.26 194 ALA X C 1
ATOM 1445 O O . ALA A 1 197 ? 30.278 57.617 21.358 1.00 41.74 194 ALA X O 1
ATOM 1447 N N . ASP A 1 198 ? 28.829 58.380 19.827 1.00 38.07 195 ASP X N 1
ATOM 1448 C CA . ASP A 1 198 ? 28.169 59.253 20.798 1.00 42.69 195 ASP X CA 1
ATOM 1449 C C . ASP A 1 198 ? 27.586 58.439 21.959 1.00 45.40 195 ASP X C 1
ATOM 1450 O O . ASP A 1 198 ? 27.428 58.960 23.065 1.00 50.99 195 ASP X O 1
ATOM 1455 N N . LEU A 1 199 ? 27.270 57.167 21.700 1.00 42.96 196 LEU X N 1
ATOM 1456 C CA . LEU A 1 199 ? 26.675 56.280 22.699 1.00 36.62 196 LEU X CA 1
ATOM 1457 C C . LEU A 1 199 ? 27.693 55.388 23.401 1.00 41.32 196 LEU X C 1
ATOM 1458 O O . LEU A 1 199 ? 27.332 54.491 24.182 1.00 39.59 196 LEU X O 1
ATOM 1463 N N . GLY A 1 200 ? 28.967 55.632 23.117 1.00 40.33 197 GLY X N 1
ATOM 1464 C CA . GLY A 1 200 ? 30.024 54.858 23.738 1.00 35.52 197 GLY X CA 1
ATOM 1465 C C . GLY A 1 200 ? 30.159 53.426 23.252 1.00 42.34 197 GLY X C 1
ATOM 1466 O O . GLY A 1 200 ? 30.691 52.586 23.978 1.00 43.43 197 GLY X O 1
ATOM 1467 N N . VAL A 1 201 ? 29.682 53.135 22.041 1.00 39.22 198 VAL X N 1
ATOM 1468 C CA . VAL A 1 201 ? 29.795 51.785 21.500 1.00 36.58 198 VAL X CA 1
ATOM 1469 C C . VAL A 1 201 ? 31.281 51.472 21.337 1.00 38.04 198 VAL X C 1
ATOM 1470 O O . VAL A 1 201 ? 32.001 52.188 20.645 1.00 41.76 198 VAL X O 1
ATOM 1474 N N . ALA A 1 202 ? 31.733 50.403 21.979 1.00 36.40 199 ALA X N 1
ATOM 1475 C CA . ALA A 1 202 ? 33.136 50.013 21.925 1.00 35.70 199 ALA X CA 1
ATOM 1476 C C . ALA A 1 202 ? 33.621 49.560 20.554 1.00 39.90 199 ALA X C 1
ATOM 1477 O O . ALA A 1 202 ? 34.777 49.802 20.194 1.00 43.13 199 ALA X O 1
ATOM 1479 N N . MET A 1 203 ? 32.752 48.906 19.785 1.00 39.71 200 MET X N 1
ATOM 1480 C CA . MET A 1 203 ? 33.157 48.414 18.476 1.00 37.51 200 MET X CA 1
ATOM 1481 C C . MET A 1 203 ? 31.992 48.090 17.539 1.00 37.87 200 MET X C 1
ATOM 1482 O O . MET A 1 203 ? 30.925 47.678 17.982 1.00 41.61 200 MET X O 1
ATOM 1487 N N . LEU A 1 204 ? 32.212 48.305 16.245 1.00 33.91 201 LEU X N 1
ATOM 1488 C CA . LEU A 1 204 ? 31.226 48.026 15.203 1.00 35.92 201 LEU X CA 1
ATOM 1489 C C . LEU A 1 204 ? 31.795 46.904 14.329 1.00 38.98 201 LEU X C 1
ATOM 1490 O O . LEU A 1 204 ? 32.907 47.015 13.804 1.00 36.26 201 LEU X O 1
ATOM 1495 N N . GLU A 1 205 ? 31.025 45.836 14.150 1.00 39.30 202 GLU X N 1
ATOM 1496 C CA . GLU A 1 205 ? 31.492 44.680 13.383 1.00 37.52 202 GLU X CA 1
ATOM 1497 C C . GLU A 1 205 ? 30.918 44.504 11.974 1.00 35.51 202 GLU X C 1
ATOM 1498 O O . GLU A 1 205 ? 29.703 44.498 11.780 1.00 38.93 202 GLU X O 1
ATOM 1504 N N . GLN A 1 206 ? 31.816 44.375 11.002 1.00 31.92 203 GLN X N 1
ATOM 1505 C CA . GLN A 1 206 ? 31.476 44.151 9.591 1.00 30.48 203 GLN X CA 1
ATOM 1506 C C . GLN A 1 206 ? 30.173 44.779 9.104 1.00 34.40 203 GLN X C 1
ATOM 1507 O O . GLN A 1 206 ? 29.230 44.073 8.757 1.00 31.94 203 GLN X O 1
ATOM 1513 N N . PRO A 1 207 ? 30.110 46.115 9.048 1.00 35.85 204 PRO X N 1
ATOM 1514 C CA . PRO A 1 207 ? 28.901 46.797 8.590 1.00 33.49 204 PRO X CA 1
ATOM 1515 C C . PRO A 1 207 ? 28.631 46.624 7.099 1.00 36.06 204 PRO X C 1
ATOM 1516 O O . PRO A 1 207 ? 27.475 46.653 6.663 1.00 38.81 204 PRO X O 1
ATOM 1520 N N . LEU A 1 208 ? 29.688 46.449 6.313 1.00 35.04 205 LEU X N 1
ATOM 1521 C CA . LEU A 1 208 ? 29.519 46.289 4.867 1.00 37.85 205 LEU X CA 1
ATOM 1522 C C . LEU A 1 208 ? 29.867 44.887 4.361 1.00 36.33 205 LEU X C 1
ATOM 1523 O O . LEU A 1 208 ? 30.609 44.148 5.006 1.00 37.29 205 LEU X O 1
ATOM 1528 N N . PRO A 1 209 ? 29.322 44.503 3.196 1.00 36.77 206 PRO X N 1
ATOM 1529 C CA . PRO A 1 209 ? 29.583 43.186 2.609 1.00 33.19 206 PRO X CA 1
ATOM 1530 C C . PRO A 1 209 ? 31.078 42.986 2.382 1.00 35.04 206 PRO X C 1
ATOM 1531 O O . PRO A 1 209 ? 31.766 43.913 1.965 1.00 37.06 206 PRO X O 1
ATOM 1535 N N . ALA A 1 210 ? 31.576 41.781 2.646 1.00 30.83 207 ALA X N 1
ATOM 1536 C CA . ALA A 1 210 ? 32.994 41.485 2.466 1.00 31.90 207 ALA X CA 1
ATOM 1537 C C . ALA A 1 210 ? 33.507 41.791 1.063 1.00 37.69 207 ALA X C 1
ATOM 1538 O O . ALA A 1 210 ? 34.688 42.087 0.879 1.00 40.86 207 ALA X O 1
ATOM 1540 N N . GLN A 1 211 ? 32.628 41.715 0.071 1.00 38.62 208 GLN X N 1
ATOM 1541 C CA . GLN A 1 211 ? 33.048 41.959 -1.296 1.00 44.44 208 GLN X CA 1
ATOM 1542 C C . GLN A 1 211 ? 32.739 43.369 -1.784 1.00 46.11 208 GLN X C 1
ATOM 1543 O O . GLN A 1 211 ? 32.731 43.628 -2.985 1.00 46.61 208 GLN X O 1
ATOM 1549 N N . ASP A 1 212 ? 32.495 44.281 -0.849 1.00 47.76 209 ASP X N 1
ATOM 1550 C CA . ASP A 1 212 ? 32.215 45.673 -1.192 1.00 48.05 209 ASP X CA 1
ATOM 1551 C C . ASP A 1 212 ? 32.305 46.557 0.049 1.00 43.69 209 ASP X C 1
ATOM 1552 O O . ASP A 1 212 ? 31.343 47.226 0.427 1.00 43.16 209 ASP X O 1
ATOM 1557 N N . ASP A 1 213 ? 33.483 46.559 0.666 1.00 37.11 210 ASP X N 1
ATOM 1558 C CA . ASP A 1 213 ? 33.722 47.333 1.878 1.00 41.00 210 ASP X CA 1
ATOM 1559 C C . ASP A 1 213 ? 34.757 48.454 1.699 1.00 44.10 210 ASP X C 1
ATOM 1560 O O . ASP A 1 213 ? 35.386 48.895 2.667 1.00 44.56 210 ASP X O 1
ATOM 1565 N N . ALA A 1 214 ? 34.928 48.924 0.469 1.00 43.17 211 ALA X N 1
ATOM 1566 C CA . ALA A 1 214 ? 35.901 49.972 0.200 1.00 40.38 211 ALA X CA 1
ATOM 1567 C C . ALA A 1 214 ? 35.562 51.278 0.912 1.00 39.99 211 ALA X C 1
ATOM 1568 O O . ALA A 1 214 ? 36.456 51.962 1.410 1.00 42.58 211 ALA X O 1
ATOM 1570 N N . ALA A 1 215 ? 34.278 51.619 0.974 1.00 36.64 212 ALA X N 1
ATOM 1571 C CA . ALA A 1 215 ? 33.860 52.856 1.629 1.00 35.97 212 ALA X CA 1
ATOM 1572 C C . ALA A 1 215 ? 34.451 53.032 3.028 1.00 38.57 212 ALA X C 1
ATOM 1573 O O . ALA A 1 215 ? 34.432 54.139 3.563 1.00 48.00 212 ALA X O 1
ATOM 1575 N N . LEU A 1 216 ? 34.973 51.959 3.623 1.00 36.83 213 LEU X N 1
ATOM 1576 C CA . LEU A 1 216 ? 35.561 52.055 4.957 1.00 41.95 213 LEU X CA 1
ATOM 1577 C C . LEU A 1 216 ? 36.882 52.831 4.989 1.00 48.26 213 LEU X C 1
ATOM 1578 O O . LEU A 1 216 ? 37.436 53.075 6.060 1.00 49.13 213 LEU X O 1
ATOM 1583 N N . GLU A 1 217 ? 37.390 53.213 3.821 1.00 51.69 214 GLU X N 1
ATOM 1584 C CA . GLU A 1 217 ? 38.642 53.964 3.750 1.00 57.88 214 GLU X CA 1
ATOM 1585 C C . GLU A 1 217 ? 38.387 55.448 3.525 1.00 59.34 214 GLU X C 1
ATOM 1586 O O . GLU A 1 217 ? 39.310 56.263 3.590 1.00 61.06 214 GLU X O 1
ATOM 1592 N N . ASN A 1 218 ? 37.125 55.783 3.273 1.00 57.54 215 ASN X N 1
ATOM 1593 C CA . ASN A 1 218 ? 36.713 57.149 2.994 1.00 53.98 215 ASN X CA 1
ATOM 1594 C C . ASN A 1 218 ? 36.333 58.018 4.189 1.00 53.33 215 ASN X C 1
ATOM 1595 O O . ASN A 1 218 ? 35.725 59.071 4.009 1.00 58.28 215 ASN X O 1
ATOM 1600 N N . PHE A 1 219 ? 36.663 57.599 5.403 1.00 49.79 216 PHE X N 1
ATOM 1601 C CA . PHE A 1 219 ? 36.330 58.415 6.565 1.00 48.05 216 PHE X CA 1
ATOM 1602 C C . PHE A 1 219 ? 37.076 57.960 7.807 1.00 52.66 216 PHE X C 1
ATOM 1603 O O . PHE A 1 219 ? 37.366 56.775 7.967 1.00 59.88 216 PHE X O 1
ATOM 1611 N N . ILE A 1 220 ? 37.418 58.907 8.675 1.00 53.58 217 ILE X N 1
ATOM 1612 C CA . ILE A 1 220 ? 38.130 58.569 9.901 1.00 52.68 217 ILE X CA 1
ATOM 1613 C C . ILE A 1 220 ? 37.139 57.883 10.840 1.00 54.41 217 ILE X C 1
ATOM 1614 O O . ILE A 1 220 ? 36.157 58.487 11.281 1.00 53.52 217 ILE X O 1
ATOM 1619 N N . HIS A 1 221 ? 37.402 56.616 11.133 1.00 51.70 218 HIS X N 1
ATOM 1620 C CA . HIS A 1 221 ? 36.530 55.826 11.995 1.00 47.18 218 HIS X CA 1
ATOM 1621 C C . HIS A 1 221 ? 36.388 56.398 13.397 1.00 45.79 218 HIS X C 1
ATOM 1622 O O . HIS A 1 221 ? 37.375 56.585 14.103 1.00 44.42 218 HIS X O 1
ATOM 1629 N N . PRO A 1 222 ? 35.149 56.695 13.813 1.00 47.13 219 PRO X N 1
ATOM 1630 C CA . PRO A 1 222 ? 34.884 57.242 15.147 1.00 46.86 219 PRO X CA 1
ATOM 1631 C C . PRO A 1 222 ? 34.973 56.180 16.247 1.00 47.54 219 PRO X C 1
ATOM 1632 O O . PRO A 1 222 ? 35.055 56.510 17.430 1.00 49.89 219 PRO X O 1
ATOM 1636 N N . LEU A 1 223 ? 34.925 54.908 15.855 1.00 44.26 220 LEU X N 1
ATOM 1637 C CA . LEU A 1 223 ? 35.045 53.802 16.809 1.00 40.44 220 LEU X CA 1
ATOM 1638 C C . LEU A 1 223 ? 35.726 52.679 16.065 1.00 37.94 220 LEU X C 1
ATOM 1639 O O . LEU A 1 223 ? 35.738 52.657 14.833 1.00 39.07 220 LEU X O 1
ATOM 1644 N N . PRO A 1 224 ? 36.320 51.736 16.797 1.00 33.91 221 PRO X N 1
ATOM 1645 C CA . PRO A 1 224 ? 36.989 50.629 16.114 1.00 32.81 221 PRO X CA 1
ATOM 1646 C C . PRO A 1 224 ? 35.962 49.877 15.271 1.00 39.95 221 PRO X C 1
ATOM 1647 O O . PRO A 1 224 ? 34.815 49.683 15.702 1.00 39.73 221 PRO X O 1
ATOM 1651 N N . ILE A 1 225 ? 36.361 49.473 14.069 1.00 38.93 222 ILE X N 1
ATOM 1652 C CA . ILE A 1 225 ? 35.473 48.726 13.186 1.00 35.85 222 ILE X CA 1
ATOM 1653 C C . ILE A 1 225 ? 36.134 47.373 12.927 1.00 35.90 222 ILE X C 1
ATOM 1654 O O . ILE A 1 225 ? 37.271 47.308 12.457 1.00 37.41 222 ILE X O 1
ATOM 1659 N N . CYS A 1 226 ? 35.421 46.295 13.249 1.00 38.38 223 CYS X N 1
ATOM 1660 C CA . CYS A 1 226 ? 35.963 44.933 13.117 1.00 40.44 223 CYS X CA 1
ATOM 1661 C C . CYS A 1 226 ? 35.606 44.134 11.870 1.00 36.67 223 CYS X C 1
ATOM 1662 O O . CYS A 1 226 ? 34.469 44.153 11.399 1.00 35.93 223 CYS X O 1
ATOM 1665 N N . ALA A 1 227 ? 36.594 43.409 11.358 1.00 35.55 224 ALA X N 1
ATOM 1666 C CA . ALA A 1 227 ? 36.407 42.569 10.184 1.00 34.00 224 ALA X CA 1
ATOM 1667 C C . ALA A 1 227 ? 35.991 41.181 10.649 1.00 37.23 224 ALA X C 1
ATOM 1668 O O . ALA A 1 227 ? 36.581 40.628 11.585 1.00 34.69 224 ALA X O 1
ATOM 1670 N N . ASP A 1 228 ? 34.964 40.632 10.002 1.00 38.10 225 ASP X N 1
ATOM 1671 C CA . ASP A 1 228 ? 34.468 39.299 10.324 1.00 39.79 225 ASP X CA 1
ATOM 1672 C C . ASP A 1 228 ? 34.534 38.455 9.056 1.00 38.93 225 ASP X C 1
ATOM 1673 O O . ASP A 1 228 ? 35.469 37.681 8.870 1.00 35.43 225 ASP X O 1
ATOM 1678 N N . GLU A 1 229 ? 33.545 38.608 8.180 1.00 34.32 226 GLU X N 1
ATOM 1679 C CA . GLU A 1 229 ? 33.547 37.851 6.937 1.00 36.55 226 GLU X CA 1
ATOM 1680 C C . GLU A 1 229 ? 34.757 38.241 6.094 1.00 35.25 226 GLU X C 1
ATOM 1681 O O . GLU A 1 229 ? 35.254 37.434 5.325 1.00 37.05 226 GLU X O 1
ATOM 1687 N N . SER A 1 230 ? 35.246 39.467 6.254 1.00 38.29 227 SER X N 1
ATOM 1688 C CA . SER A 1 230 ? 36.397 39.928 5.478 1.00 39.21 227 SER X CA 1
ATOM 1689 C C . SER A 1 230 ? 37.732 39.402 5.976 1.00 39.71 227 SER X C 1
ATOM 1690 O O . SER A 1 230 ? 38.747 39.582 5.313 1.00 46.09 227 SER X O 1
ATOM 1693 N N . CYS A 1 231 ? 37.738 38.752 7.133 1.00 39.89 228 CYS X N 1
ATOM 1694 C CA . CYS A 1 231 ? 38.975 38.215 7.684 1.00 41.47 228 CYS X CA 1
ATOM 1695 C C . CYS A 1 231 ? 39.011 36.694 7.845 1.00 44.89 228 CYS X C 1
ATOM 1696 O O . CYS A 1 231 ? 38.266 36.148 8.657 1.00 44.10 228 CYS X O 1
ATOM 1699 N N . HIS A 1 232 ? 39.886 36.017 7.099 1.00 45.68 229 HIS X N 1
ATOM 1700 C CA . HIS A 1 232 ? 40.012 34.558 7.205 1.00 48.62 229 HIS X CA 1
ATOM 1701 C C . HIS A 1 232 ? 41.360 34.152 7.783 1.00 46.33 229 HIS X C 1
ATOM 1702 O O . HIS A 1 232 ? 41.438 33.487 8.820 1.00 41.46 229 HIS X O 1
ATOM 1709 N N . THR A 1 233 ? 42.418 34.533 7.073 1.00 39.74 230 THR X N 1
ATOM 1710 C CA . THR A 1 233 ? 43.779 34.196 7.472 1.00 42.35 230 THR X CA 1
ATOM 1711 C C . THR A 1 233 ? 44.701 35.408 7.349 1.00 43.08 230 THR X C 1
ATOM 1712 O O . THR A 1 233 ? 44.256 36.491 6.981 1.00 43.07 230 THR X O 1
ATOM 1716 N N . ARG A 1 234 ? 45.985 35.217 7.643 1.00 43.44 231 ARG X N 1
ATOM 1717 C CA . ARG A 1 234 ? 46.964 36.302 7.547 1.00 41.64 231 ARG X CA 1
ATOM 1718 C C . ARG A 1 234 ? 46.986 36.900 6.145 1.00 42.60 231 ARG X C 1
ATOM 1719 O O . ARG A 1 234 ? 47.328 38.065 5.958 1.00 45.55 231 ARG X O 1
ATOM 1727 N N . SER A 1 235 ? 46.598 36.089 5.170 1.00 41.75 232 SER X N 1
ATOM 1728 C CA . SER A 1 235 ? 46.562 36.482 3.771 1.00 43.11 232 SER X CA 1
ATOM 1729 C C . SER A 1 235 ? 45.692 37.716 3.478 1.00 47.56 232 SER X C 1
ATOM 1730 O O . SER A 1 235 ? 45.965 38.453 2.528 1.00 48.86 232 SER X O 1
ATOM 1733 N N . ASN A 1 236 ? 44.654 37.947 4.280 1.00 49.53 233 ASN X N 1
ATOM 1734 C CA . ASN A 1 236 ? 43.779 39.100 4.058 1.00 50.32 233 ASN X CA 1
ATOM 1735 C C . ASN A 1 236 ? 44.278 40.364 4.776 1.00 52.96 233 ASN X C 1
ATOM 1736 O O . ASN A 1 236 ? 43.821 41.475 4.487 1.00 52.63 233 ASN X O 1
ATOM 1741 N N . LEU A 1 237 ? 45.220 40.203 5.702 1.00 51.27 234 LEU X N 1
ATOM 1742 C CA . LEU A 1 237 ? 45.729 41.345 6.463 1.00 52.37 234 LEU X CA 1
ATOM 1743 C C . LEU A 1 237 ? 46.100 42.580 5.646 1.00 54.16 234 LEU X C 1
ATOM 1744 O O . LEU A 1 237 ? 45.889 43.707 6.089 1.00 57.57 234 LEU X O 1
ATOM 1749 N N . LYS A 1 238 ? 46.650 42.378 4.457 1.00 59.19 235 LYS X N 1
ATOM 1750 C CA . LYS A 1 238 ? 47.028 43.501 3.613 1.00 58.81 235 LYS X CA 1
ATOM 1751 C C . LYS A 1 238 ? 45.785 44.280 3.205 1.00 58.85 235 LYS X C 1
ATOM 1752 O O . LYS A 1 238 ? 45.716 45.498 3.375 1.00 57.59 235 LYS X O 1
ATOM 1758 N N . ALA A 1 239 ? 44.810 43.562 2.656 1.00 58.20 236 ALA X N 1
ATOM 1759 C CA . ALA A 1 239 ? 43.563 44.165 2.208 1.00 56.15 236 ALA X CA 1
ATOM 1760 C C . ALA A 1 239 ? 42.861 44.888 3.349 1.00 55.04 236 ALA X C 1
ATOM 1761 O O . ALA A 1 239 ? 42.345 45.991 3.170 1.00 54.79 236 ALA X O 1
ATOM 1763 N N . LEU A 1 240 ? 42.850 44.267 4.524 1.00 52.22 237 LEU X N 1
ATOM 1764 C CA . LEU A 1 240 ? 42.190 44.856 5.681 1.00 54.10 237 LEU X CA 1
ATOM 1765 C C . LEU A 1 240 ? 42.825 46.155 6.193 1.00 55.72 237 LEU X C 1
ATOM 1766 O O . LEU A 1 240 ? 42.125 47.030 6.699 1.00 52.03 237 LEU X O 1
ATOM 1771 N N . LYS A 1 241 ? 44.142 46.280 6.060 1.00 59.55 238 LYS X N 1
ATOM 1772 C CA . LYS A 1 241 ? 44.849 47.468 6.536 1.00 59.40 238 LYS X CA 1
ATOM 1773 C C . LYS A 1 241 ? 44.265 48.746 5.936 1.00 53.96 238 LYS X C 1
ATOM 1774 O O . LYS A 1 241 ? 44.324 48.947 4.730 1.00 53.09 238 LYS X O 1
ATOM 1780 N N . GLY A 1 242 ? 43.692 49.602 6.781 1.00 50.46 239 GLY X N 1
ATOM 1781 C CA . GLY A 1 242 ? 43.105 50.837 6.290 1.00 44.44 239 GLY X CA 1
ATOM 1782 C C . GLY A 1 242 ? 41.595 50.782 6.174 1.00 47.81 239 GLY X C 1
ATOM 1783 O O . GLY A 1 242 ? 40.948 51.768 5.808 1.00 46.83 239 GLY X O 1
ATOM 1784 N N . ARG A 1 243 ? 41.023 49.618 6.465 1.00 46.48 240 ARG X N 1
ATOM 1785 C CA . ARG A 1 243 ? 39.574 49.452 6.410 1.00 44.52 240 ARG X CA 1
ATOM 1786 C C . ARG A 1 243 ? 39.021 49.005 7.756 1.00 43.64 240 ARG X C 1
ATOM 1787 O O . ARG A 1 243 ? 37.874 49.304 8.083 1.00 44.05 240 ARG X O 1
ATOM 1795 N N . TYR A 1 244 ? 39.848 48.315 8.540 1.00 36.30 241 TYR X N 1
ATOM 1796 C CA . TYR A 1 244 ? 39.435 47.822 9.845 1.00 36.57 241 TYR X CA 1
ATOM 1797 C C . TYR A 1 244 ? 40.494 48.008 10.946 1.00 40.25 241 TYR X C 1
ATOM 1798 O O . TYR A 1 244 ? 41.700 47.958 10.693 1.00 39.34 241 TYR X O 1
ATOM 1807 N N . GLU A 1 245 ? 40.032 48.208 12.175 1.00 36.15 242 GLU X N 1
ATOM 1808 C CA . GLU A 1 245 ? 40.934 48.366 13.300 1.00 38.79 242 GLU X CA 1
ATOM 1809 C C . GLU A 1 245 ? 41.089 47.031 14.011 1.00 43.39 242 GLU X C 1
ATOM 1810 O O . GLU A 1 245 ? 42.114 46.769 14.642 1.00 46.19 242 GLU X O 1
ATOM 1816 N N . MET A 1 246 ? 40.071 46.180 13.884 1.00 46.38 243 MET X N 1
ATOM 1817 C CA . MET A 1 246 ? 40.052 44.869 14.543 1.00 44.71 243 MET X CA 1
ATOM 1818 C C . MET A 1 246 ? 39.674 43.722 13.597 1.00 43.59 243 MET X C 1
ATOM 1819 O O . MET A 1 246 ? 38.978 43.931 12.602 1.00 41.42 243 MET X O 1
ATOM 1824 N N . VAL A 1 247 ? 40.138 42.515 13.911 1.00 36.88 244 VAL X N 1
ATOM 1825 C CA . VAL A 1 247 ? 39.813 41.339 13.111 1.00 35.47 244 VAL X CA 1
ATOM 1826 C C . VAL A 1 247 ? 39.159 40.313 14.023 1.00 34.94 244 VAL X C 1
ATOM 1827 O O . VAL A 1 247 ? 39.583 40.136 15.162 1.00 38.92 244 VAL X O 1
ATOM 1831 N N . ASN A 1 248 ? 38.113 39.655 13.537 1.00 32.33 245 ASN X N 1
ATOM 1832 C CA . ASN A 1 248 ? 37.422 38.634 14.321 1.00 32.69 245 ASN X CA 1
ATOM 1833 C C . ASN A 1 248 ? 37.987 37.271 13.908 1.00 35.24 245 ASN X C 1
ATOM 1834 O O . ASN A 1 248 ? 37.729 36.794 12.802 1.00 39.02 245 ASN X O 1
ATOM 1839 N N . ILE A 1 249 ? 38.766 36.655 14.789 1.00 37.67 246 ILE X N 1
ATOM 1840 C CA . ILE A 1 249 ? 39.374 35.353 14.509 1.00 37.97 246 ILE X CA 1
ATOM 1841 C C . ILE A 1 249 ? 38.442 34.188 14.840 1.00 37.52 246 ILE X C 1
ATOM 1842 O O . ILE A 1 249 ? 37.903 34.110 15.944 1.00 39.42 246 ILE X O 1
ATOM 1847 N N . LYS A 1 250 ? 38.258 33.290 13.875 1.00 36.77 247 LYS X N 1
ATOM 1848 C CA . LYS A 1 250 ? 37.429 32.095 14.052 1.00 37.05 247 LYS X CA 1
ATOM 1849 C C . LYS A 1 250 ? 38.189 30.924 13.463 1.00 39.02 247 LYS X C 1
ATOM 1850 O O . LYS A 1 250 ? 38.652 30.990 12.317 1.00 37.37 247 LYS X O 1
ATOM 1856 N N . LEU A 1 251 ? 38.318 29.854 14.241 1.00 38.67 248 LEU X N 1
ATOM 1857 C CA . LEU A 1 251 ? 39.060 28.680 13.787 1.00 42.27 248 LEU X CA 1
ATOM 1858 C C . LEU A 1 251 ? 38.556 28.065 12.481 1.00 39.65 248 LEU X C 1
ATOM 1859 O O . LEU A 1 251 ? 39.355 27.565 11.693 1.00 44.36 248 LEU X O 1
ATOM 1864 N N . ASP A 1 252 ? 37.247 28.099 12.244 1.00 32.82 249 ASP X N 1
ATOM 1865 C CA . ASP A 1 252 ? 36.701 27.556 11.005 1.00 34.35 249 ASP X CA 1
ATOM 1866 C C . ASP A 1 252 ? 37.162 28.374 9.793 1.00 37.46 249 ASP X C 1
ATOM 1867 O O . ASP A 1 252 ? 37.255 27.846 8.686 1.00 42.77 249 ASP X O 1
ATOM 1872 N N . LYS A 1 253 ? 37.445 29.660 9.995 1.00 38.12 250 LYS X N 1
ATOM 1873 C CA . LYS A 1 253 ? 37.901 30.511 8.899 1.00 38.53 250 LYS X CA 1
ATOM 1874 C C . LYS A 1 253 ? 39.428 30.452 8.746 1.00 39.65 250 LYS X C 1
ATOM 1875 O O . LYS A 1 253 ? 39.938 30.492 7.628 1.00 43.03 250 LYS X O 1
ATOM 1881 N N . THR A 1 254 ? 40.155 30.368 9.859 1.00 36.56 251 THR X N 1
ATOM 1882 C CA . THR A 1 254 ? 41.622 30.300 9.806 1.00 37.02 251 THR X CA 1
ATOM 1883 C C . THR A 1 254 ? 42.056 28.882 9.461 1.00 37.41 251 THR X C 1
ATOM 1884 O O . THR A 1 254 ? 43.199 28.645 9.079 1.00 38.66 251 THR X O 1
ATOM 1888 N N . GLY A 1 255 ? 41.139 27.938 9.626 1.00 38.52 252 GLY X N 1
ATOM 1889 C CA . GLY A 1 255 ? 41.451 26.556 9.332 1.00 38.75 252 GLY X CA 1
ATOM 1890 C C . GLY A 1 255 ? 42.281 25.888 10.413 1.00 39.12 252 GLY X C 1
ATOM 1891 O O . GLY A 1 255 ? 43.213 25.147 10.106 1.00 44.33 252 GLY X O 1
ATOM 1892 N N . GLY A 1 256 ? 41.950 26.146 11.675 1.00 38.03 253 GLY X N 1
ATOM 1893 C CA . GLY A 1 256 ? 42.687 25.538 12.768 1.00 40.91 253 GLY X CA 1
ATOM 1894 C C . GLY A 1 256 ? 43.362 26.508 13.726 1.00 43.09 253 GLY X C 1
ATOM 1895 O O . GLY A 1 256 ? 43.568 27.686 13.420 1.00 40.54 253 GLY X O 1
ATOM 1896 N N . LEU A 1 257 ? 43.717 25.997 14.898 1.00 43.96 254 LEU X N 1
ATOM 1897 C CA . LEU A 1 257 ? 44.364 26.796 15.925 1.00 43.87 254 LEU X CA 1
ATOM 1898 C C . LEU A 1 257 ? 45.733 27.285 15.472 1.00 44.63 254 LEU X C 1
ATOM 1899 O O . LEU A 1 257 ? 46.135 28.403 15.786 1.00 46.12 254 LEU X O 1
ATOM 1904 N N . THR A 1 258 ? 46.448 26.462 14.715 1.00 46.13 255 THR X N 1
ATOM 1905 C CA . THR A 1 258 ? 47.774 26.861 14.262 1.00 47.69 255 THR X CA 1
ATOM 1906 C C . THR A 1 258 ? 47.769 28.185 13.497 1.00 46.87 255 THR X C 1
ATOM 1907 O O . THR A 1 258 ? 48.583 29.066 13.772 1.00 47.04 255 THR X O 1
ATOM 1911 N N . GLU A 1 259 ? 46.856 28.330 12.538 1.00 45.54 256 GLU X N 1
ATOM 1912 C CA . GLU A 1 259 ? 46.778 29.562 11.763 1.00 43.71 256 GLU X CA 1
ATOM 1913 C C . GLU A 1 259 ? 46.202 30.677 12.628 1.00 42.72 256 GLU X C 1
ATOM 1914 O O . GLU A 1 259 ? 46.630 31.825 12.533 1.00 43.72 256 GLU X O 1
ATOM 1920 N N . ALA A 1 260 ? 45.239 30.340 13.477 1.00 38.62 257 ALA X N 1
ATOM 1921 C CA . ALA A 1 260 ? 44.640 31.340 14.353 1.00 40.92 257 ALA X CA 1
ATOM 1922 C C . ALA A 1 260 ? 45.739 32.005 15.185 1.00 43.75 257 ALA X C 1
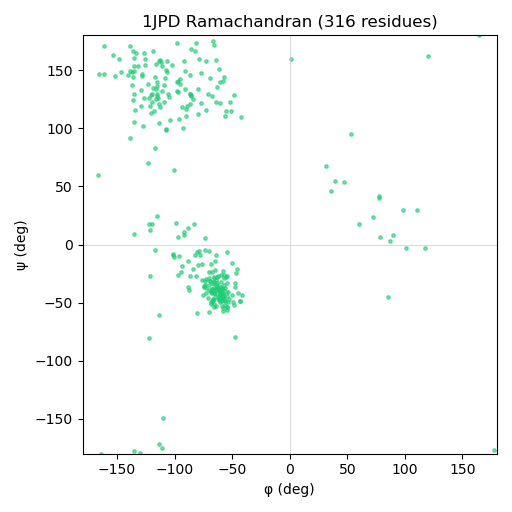ATOM 1923 O O . ALA A 1 260 ? 45.805 33.232 15.261 1.00 47.03 257 ALA X O 1
ATOM 1925 N N . LEU A 1 261 ? 46.603 31.193 15.797 1.00 41.40 258 LEU X N 1
ATOM 1926 C CA . LEU A 1 261 ? 47.704 31.704 16.613 1.00 42.52 258 LEU X CA 1
ATOM 1927 C C . LEU A 1 261 ? 48.637 32.605 15.807 1.00 43.14 258 LEU X C 1
ATOM 1928 O O . LEU A 1 261 ? 48.996 33.699 16.248 1.00 49.00 258 LEU X O 1
ATOM 1933 N N . ALA A 1 262 ? 49.030 32.147 14.626 1.00 41.31 259 ALA X N 1
ATOM 1934 C CA . ALA A 1 262 ? 49.915 32.929 13.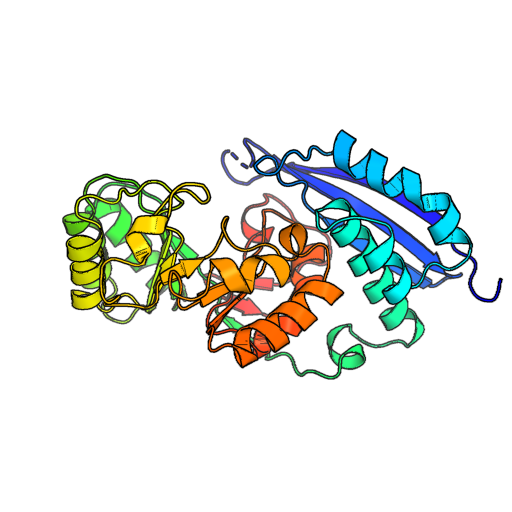777 1.00 43.31 259 ALA X CA 1
ATOM 1935 C C . ALA A 1 262 ? 49.218 34.206 13.314 1.00 45.19 259 ALA X C 1
ATOM 1936 O O . ALA A 1 262 ? 49.867 35.222 13.061 1.00 50.56 259 ALA X O 1
ATOM 1938 N N . LEU A 1 263 ? 47.893 34.147 13.201 1.00 43.14 260 LEU X N 1
ATOM 1939 C CA . LEU A 1 263 ? 47.121 35.300 12.769 1.00 37.82 260 LEU X CA 1
ATOM 1940 C C . LEU A 1 263 ? 47.095 36.323 13.886 1.00 36.74 260 LEU X C 1
ATOM 1941 O O . LEU A 1 263 ? 47.243 37.514 13.636 1.00 39.25 260 LEU X O 1
ATOM 1946 N N . ALA A 1 264 ? 46.916 35.854 15.117 1.00 37.58 261 ALA X N 1
ATOM 1947 C CA . ALA A 1 264 ? 46.882 36.735 16.283 1.00 42.31 261 ALA X CA 1
ATOM 1948 C C . ALA A 1 264 ? 48.196 37.504 16.371 1.00 45.90 261 ALA X C 1
ATOM 1949 O O . ALA A 1 264 ? 48.207 38.734 16.451 1.00 49.14 261 ALA X O 1
ATOM 1951 N N . THR A 1 265 ? 49.302 36.765 16.346 1.00 47.62 262 THR X N 1
ATOM 1952 C CA . THR A 1 265 ? 50.633 37.355 16.408 1.00 50.84 262 THR X CA 1
ATOM 1953 C C . THR A 1 265 ? 50.826 38.336 15.261 1.00 53.22 262 THR X C 1
ATOM 1954 O O . THR A 1 265 ? 51.164 39.501 15.462 1.00 55.25 262 THR X O 1
ATOM 1958 N N . GLU A 1 266 ? 50.607 37.844 14.051 1.00 54.83 263 GLU X N 1
ATOM 1959 C CA . GLU A 1 266 ? 50.777 38.650 12.857 1.00 54.98 263 GLU X CA 1
ATOM 1960 C C . GLU A 1 266 ? 49.875 39.877 12.802 1.00 54.26 263 GLU X C 1
ATOM 1961 O O . GLU A 1 266 ? 50.306 40.947 12.369 1.00 54.61 263 GLU X O 1
ATOM 1967 N N . ALA A 1 267 ? 48.628 39.729 13.239 1.00 51.78 264 ALA X N 1
ATOM 1968 C CA . ALA A 1 267 ? 47.680 40.841 13.209 1.00 51.50 264 ALA X CA 1
ATOM 1969 C C . ALA A 1 267 ? 48.097 41.935 14.177 1.00 50.81 264 ALA X C 1
ATOM 1970 O O . ALA A 1 267 ? 48.092 43.117 13.832 1.00 44.75 264 ALA X O 1
ATOM 1972 N N . ARG A 1 268 ? 48.442 41.534 15.395 1.00 54.19 265 ARG X N 1
ATOM 1973 C CA . ARG A 1 268 ? 48.880 42.484 16.408 1.00 58.53 265 ARG X CA 1
ATOM 1974 C C . ARG A 1 268 ? 50.031 43.314 15.857 1.00 58.79 265 ARG X C 1
ATOM 1975 O O . ARG A 1 268 ? 49.996 44.548 15.874 1.00 56.76 265 ARG X O 1
ATOM 1983 N N . ALA A 1 269 ? 51.053 42.611 15.372 1.00 56.74 266 ALA X N 1
ATOM 1984 C CA . ALA A 1 269 ? 52.241 43.242 14.817 1.00 57.13 266 ALA X CA 1
ATOM 1985 C C . ALA A 1 269 ? 51.900 44.349 13.830 1.00 55.60 266 ALA X C 1
ATOM 1986 O O . ALA A 1 269 ? 52.621 45.339 13.739 1.00 61.65 266 ALA X O 1
ATOM 1988 N N . GLN A 1 270 ? 50.807 44.192 13.091 1.00 54.28 267 GLN X N 1
ATOM 1989 C CA . GLN A 1 270 ? 50.417 45.211 12.122 1.00 47.92 267 GLN X CA 1
ATOM 1990 C C . GLN A 1 270 ? 49.473 46.261 12.682 1.00 44.98 267 GLN X C 1
ATOM 1991 O O . GLN A 1 270 ? 48.908 47.056 11.930 1.00 48.85 267 GLN X O 1
ATOM 1997 N N . GLY A 1 271 ? 49.293 46.256 13.998 1.00 43.34 268 GLY X N 1
ATOM 1998 C CA . GLY A 1 271 ? 48.445 47.253 14.630 1.00 48.44 268 GLY X CA 1
ATOM 1999 C C . GLY A 1 271 ? 46.973 46.939 14.783 1.00 51.34 268 GLY X C 1
ATOM 2000 O O . GLY A 1 271 ? 46.193 47.807 15.184 1.00 53.67 268 GLY X O 1
ATOM 2001 N N . PHE A 1 272 ? 46.581 45.709 14.474 1.00 50.71 269 PHE X N 1
ATOM 2002 C CA . PHE A 1 272 ? 45.183 45.323 14.598 1.00 47.95 269 PHE X CA 1
ATOM 2003 C C . PHE A 1 272 ? 44.867 44.845 16.009 1.00 49.09 269 PHE X C 1
ATOM 2004 O O . PHE A 1 272 ? 45.714 44.249 16.673 1.00 51.86 269 PHE X O 1
ATOM 2012 N N . SER A 1 273 ? 43.649 45.119 16.468 1.00 49.45 270 SER X N 1
ATOM 2013 C CA . SER A 1 273 ? 43.210 44.636 17.773 1.00 51.41 270 SER X CA 1
ATOM 2014 C C . SER A 1 273 ? 42.541 43.295 17.449 1.00 51.78 270 SER X C 1
ATOM 2015 O O . SER A 1 273 ? 42.140 43.063 16.306 1.00 53.57 270 SER X O 1
ATOM 2018 N N . LEU A 1 274 ? 42.426 42.407 18.427 1.00 50.70 271 LEU X N 1
ATOM 2019 C CA . LEU A 1 274 ? 41.839 41.101 18.151 1.00 49.16 271 LEU X CA 1
ATOM 2020 C C . LEU A 1 274 ? 40.543 40.803 18.873 1.00 47.76 271 LEU X C 1
ATOM 2021 O O . LEU A 1 274 ? 40.257 41.346 19.936 1.00 51.27 271 LEU X O 1
ATOM 2026 N N . MET A 1 275 ? 39.768 39.912 18.274 1.00 45.98 272 MET X N 1
ATOM 2027 C CA . MET A 1 275 ? 38.514 39.459 18.843 1.00 40.74 272 MET X CA 1
ATOM 2028 C C . MET A 1 275 ? 38.480 37.962 18.548 1.00 41.66 272 MET X C 1
ATOM 2029 O O . MET A 1 275 ? 38.995 37.528 17.522 1.00 42.48 272 MET X O 1
ATOM 2034 N N . LEU A 1 276 ? 37.910 37.168 19.446 1.00 41.69 273 LEU X N 1
ATOM 2035 C CA . LEU A 1 276 ? 37.830 35.729 19.224 1.00 41.61 273 LEU X CA 1
ATOM 2036 C C . LEU A 1 276 ? 36.367 35.359 19.048 1.00 43.98 273 LEU X C 1
ATOM 2037 O O . LEU A 1 276 ? 35.554 35.607 19.937 1.00 50.88 273 LEU X O 1
ATOM 2042 N N . GLY A 1 277 ? 36.028 34.782 17.896 1.00 44.33 274 GLY X N 1
ATOM 2043 C CA . GLY A 1 277 ? 34.651 34.393 17.637 1.00 36.55 274 GLY X CA 1
ATOM 2044 C C . GLY A 1 277 ? 34.475 32.893 17.532 1.00 35.74 274 GLY X C 1
ATOM 2045 O O . GLY A 1 277 ? 35.392 32.122 17.808 1.00 37.99 274 GLY X O 1
ATOM 2046 N N . CYS A 1 278 ? 33.289 32.468 17.127 1.00 35.04 275 CYS X N 1
ATOM 2047 C CA . CYS A 1 278 ? 33.015 31.049 16.987 1.00 35.00 275 CYS X CA 1
ATOM 2048 C C . CYS A 1 278 ? 31.799 30.916 16.102 1.00 37.15 275 CYS X C 1
ATOM 2049 O O . CYS A 1 278 ? 31.148 31.906 15.787 1.00 36.00 275 CYS X O 1
ATOM 2052 N N . MET A 1 279 ? 31.502 29.687 15.700 1.00 41.66 276 MET X N 1
ATOM 2053 C CA . MET A 1 279 ? 30.321 29.388 14.887 1.00 39.35 276 MET X CA 1
ATOM 2054 C C . MET A 1 279 ? 29.432 28.612 15.859 1.00 40.44 276 MET X C 1
ATOM 2055 O O . MET A 1 279 ? 29.770 28.499 17.042 1.00 39.44 276 MET X O 1
ATOM 2060 N N . LEU A 1 280 ? 28.302 28.096 15.383 1.00 41.18 277 LEU X N 1
ATOM 2061 C CA . LEU A 1 280 ? 27.447 27.276 16.237 1.00 42.72 277 LEU X CA 1
ATOM 2062 C C . LEU A 1 280 ? 28.274 25.996 16.392 1.00 40.22 277 LEU X C 1
ATOM 2063 O O . LEU A 1 280 ? 28.739 25.437 15.403 1.00 38.05 277 LEU X O 1
ATOM 2068 N N . CYS A 1 281 ? 28.463 25.534 17.622 1.00 38.08 278 CYS X N 1
ATOM 2069 C CA . CYS A 1 281 ? 29.294 24.358 17.853 1.00 41.23 278 CYS X CA 1
ATOM 2070 C C . CYS A 1 281 ? 29.084 23.765 19.243 1.00 37.60 278 CYS X C 1
ATOM 2071 O O . CYS A 1 281 ? 28.284 24.274 20.022 1.00 41.97 278 CYS X O 1
ATOM 2074 N N . THR A 1 282 ? 29.803 22.686 19.545 1.00 34.21 279 THR X N 1
ATOM 2075 C CA . THR A 1 282 ? 29.718 22.068 20.869 1.00 34.47 279 THR X CA 1
ATOM 2076 C C . THR A 1 282 ? 30.917 22.599 21.646 1.00 36.32 279 THR X C 1
ATOM 2077 O O . THR A 1 282 ? 31.777 23.284 21.072 1.00 32.48 279 THR X O 1
ATOM 2081 N N . SER A 1 283 ? 30.985 22.281 22.937 1.00 35.92 280 SER X N 1
ATOM 2082 C CA . SER A 1 283 ? 32.093 22.752 23.762 1.00 34.29 280 SER X CA 1
ATOM 2083 C C . SER A 1 283 ? 33.453 22.384 23.180 1.00 35.42 280 SER X C 1
ATOM 2084 O O . SER A 1 283 ? 34.440 23.085 23.407 1.00 38.18 280 SER X O 1
ATOM 2087 N N . ARG A 1 284 ? 33.502 21.295 22.416 1.00 35.09 281 ARG X N 1
ATOM 2088 C CA . ARG A 1 284 ? 34.753 20.848 21.818 1.00 34.54 281 ARG X CA 1
ATOM 2089 C C . ARG A 1 284 ? 35.436 21.941 21.013 1.00 34.07 281 ARG X C 1
ATOM 2090 O O . ARG A 1 284 ? 36.651 22.100 21.081 1.00 39.42 281 ARG X O 1
ATOM 2098 N N . ALA A 1 285 ? 34.654 22.706 20.261 1.00 37.76 282 ALA X N 1
ATOM 2099 C CA . ALA A 1 285 ? 35.214 23.772 19.437 1.00 39.20 282 ALA X CA 1
ATOM 2100 C C . ALA A 1 285 ? 35.657 24.982 20.252 1.00 37.09 282 ALA X C 1
ATOM 2101 O O . ALA A 1 285 ? 36.638 25.635 19.906 1.00 34.05 282 ALA X O 1
ATOM 2103 N N . ILE A 1 286 ? 34.939 25.287 21.329 1.00 36.25 283 ILE X N 1
ATOM 2104 C CA . ILE A 1 286 ? 35.311 26.424 22.157 1.00 35.11 283 ILE X CA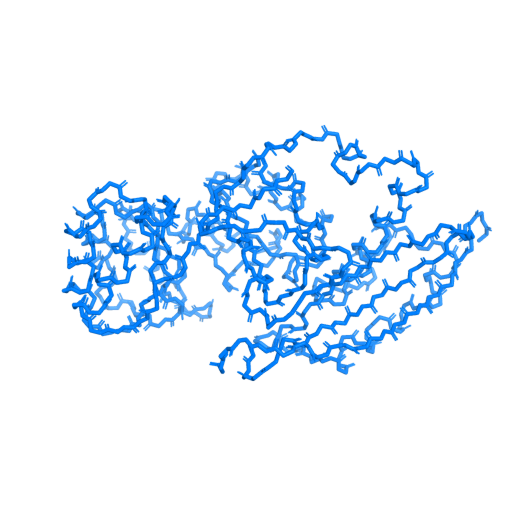 1
ATOM 2105 C C . ILE A 1 286 ? 36.634 26.098 22.851 1.00 39.44 283 ILE X C 1
ATOM 2106 O O . ILE A 1 286 ? 37.575 26.896 22.813 1.00 36.79 283 ILE X O 1
ATOM 2111 N N . SER A 1 287 ? 36.707 24.916 23.465 1.00 39.34 284 SER X N 1
ATOM 2112 C CA . SER A 1 287 ? 37.922 24.474 24.153 1.00 40.59 284 SER X CA 1
ATOM 2113 C C . SER A 1 287 ? 39.134 24.635 23.248 1.00 42.32 284 SER X C 1
ATOM 2114 O O . SER A 1 287 ? 40.183 25.093 23.687 1.00 45.51 284 SER X O 1
ATOM 2117 N N . ALA A 1 288 ? 38.983 24.254 21.983 1.00 43.36 285 ALA X N 1
ATOM 2118 C CA . ALA A 1 288 ? 40.075 24.347 21.020 1.00 42.47 285 ALA X CA 1
ATOM 2119 C C . ALA A 1 288 ? 40.500 25.788 20.735 1.00 40.09 285 ALA X C 1
ATOM 2120 O O . ALA A 1 288 ? 41.622 26.028 20.294 1.00 40.38 285 ALA X O 1
ATOM 2122 N N . ALA A 1 289 ? 39.610 26.741 20.994 1.00 38.50 286 ALA X N 1
ATOM 2123 C CA . ALA A 1 289 ? 39.908 28.149 20.750 1.00 40.28 286 ALA X CA 1
ATOM 2124 C C . ALA A 1 289 ? 40.448 28.902 21.969 1.00 42.45 286 ALA X C 1
ATOM 2125 O O . ALA A 1 289 ? 41.141 29.913 21.824 1.00 44.23 286 ALA X O 1
ATOM 2127 N N . LEU A 1 290 ? 40.145 28.405 23.164 1.00 41.64 287 LEU X N 1
ATOM 2128 C CA . LEU A 1 290 ? 40.573 29.060 24.399 1.00 42.50 287 LEU X CA 1
ATOM 2129 C C . LEU A 1 290 ? 41.996 29.619 24.461 1.00 41.36 287 LEU X C 1
ATOM 2130 O O . LEU A 1 290 ? 42.204 30.731 24.943 1.00 40.64 287 LEU X O 1
ATOM 2135 N N . PRO A 1 291 ? 42.990 28.871 23.966 1.00 43.33 288 PRO X N 1
ATOM 2136 C CA . PRO A 1 291 ? 44.369 29.368 24.006 1.00 45.54 288 PRO X CA 1
ATOM 2137 C C . PRO A 1 291 ? 44.535 30.816 23.538 1.00 47.25 288 PRO X C 1
ATOM 2138 O O . PRO A 1 291 ? 45.492 31.485 23.922 1.00 50.48 288 PRO X O 1
ATOM 2142 N N . LEU A 1 292 ? 43.607 31.295 22.715 1.00 46.99 289 LEU X N 1
ATOM 2143 C CA . LEU A 1 292 ? 43.669 32.663 22.198 1.00 52.75 289 LEU X CA 1
ATOM 2144 C C . LEU A 1 292 ? 43.079 33.723 23.135 1.00 51.18 289 LEU X C 1
ATOM 2145 O O . LEU A 1 292 ? 43.406 34.902 23.024 1.00 55.86 289 LEU X O 1
ATOM 2150 N N . VAL A 1 293 ? 42.218 33.302 24.055 1.00 50.89 290 VAL X N 1
ATOM 2151 C CA . VAL A 1 293 ? 41.555 34.225 24.972 1.00 53.46 290 VAL X CA 1
ATOM 2152 C C . VAL A 1 293 ? 42.408 35.330 25.600 1.00 55.32 290 VAL X C 1
ATOM 2153 O O . VAL A 1 293 ? 42.015 36.496 25.589 1.00 56.05 290 VAL X O 1
ATOM 2157 N N . PRO A 1 294 ? 43.580 34.987 26.161 1.00 56.69 291 PRO X N 1
ATOM 2158 C CA . PRO A 1 294 ? 44.402 36.040 26.766 1.00 54.53 291 PRO X CA 1
ATOM 2159 C C . PRO A 1 294 ? 44.913 37.096 25.785 1.00 54.64 291 PRO X C 1
ATOM 2160 O O . PRO A 1 294 ? 45.457 38.116 26.205 1.00 57.44 291 PRO X O 1
ATOM 2164 N N . GLN A 1 295 ? 44.731 36.870 24.487 1.00 51.24 292 GLN X N 1
ATOM 2165 C CA . GLN A 1 295 ? 45.191 37.836 23.488 1.00 49.78 292 GLN X CA 1
ATOM 2166 C C . GLN A 1 295 ? 44.112 38.737 22.902 1.00 50.72 292 GLN X C 1
ATOM 2167 O O . GLN A 1 295 ? 44.429 39.690 22.187 1.00 50.35 292 GLN X O 1
ATOM 2173 N N . VAL A 1 296 ? 42.849 38.460 23.205 1.00 46.73 293 VAL X N 1
ATOM 2174 C CA . VAL A 1 296 ? 41.778 39.249 22.611 1.00 47.01 293 VAL X CA 1
ATOM 2175 C C . VAL A 1 296 ? 41.024 40.238 23.497 1.00 46.11 293 VAL X C 1
ATOM 2176 O O . VAL A 1 296 ? 40.888 40.035 24.703 1.00 45.96 293 VAL X O 1
ATOM 2180 N N . SER A 1 297 ? 40.538 41.307 22.862 1.00 43.80 294 SER X N 1
ATOM 2181 C CA . SER A 1 297 ? 39.784 42.376 23.514 1.00 41.79 294 SER X CA 1
ATOM 2182 C C . SER A 1 297 ? 38.369 41.925 23.858 1.00 47.08 294 SER X C 1
ATOM 2183 O O . SER A 1 297 ? 37.805 42.331 24.876 1.00 47.28 294 SER X O 1
ATOM 2186 N N . PHE A 1 298 ? 37.789 41.099 22.991 1.00 50.72 295 PHE X N 1
ATOM 2187 C CA . PHE A 1 298 ? 36.446 40.579 23.214 1.00 49.12 295 PHE X CA 1
ATOM 2188 C C . PHE A 1 298 ? 36.419 39.099 22.889 1.00 45.89 295 PHE X C 1
ATOM 2189 O O . PHE A 1 298 ? 37.104 38.649 21.977 1.00 48.53 295 PHE X O 1
ATOM 2197 N N . ALA A 1 299 ? 35.633 38.347 23.647 1.00 43.62 296 ALA X N 1
ATOM 2198 C CA . ALA A 1 299 ? 35.498 36.920 23.415 1.00 43.44 296 ALA X CA 1
ATOM 2199 C C . ALA A 1 299 ? 34.028 36.620 23.156 1.00 45.45 296 ALA X C 1
ATOM 2200 O O . ALA A 1 299 ? 33.175 36.891 24.002 1.00 53.66 296 ALA X O 1
ATOM 2202 N N . ASP A 1 300 ? 33.733 36.086 21.977 1.00 39.07 297 ASP X N 1
ATOM 2203 C CA . ASP A 1 300 ? 32.367 35.718 21.626 1.00 38.45 297 ASP X CA 1
ATOM 2204 C C . ASP A 1 300 ? 32.418 34.201 21.428 1.00 40.07 297 ASP X C 1
ATOM 2205 O O . ASP A 1 300 ? 32.552 33.710 20.302 1.00 39.35 297 ASP X O 1
ATOM 2210 N N . LEU A 1 301 ? 32.322 33.465 22.538 1.00 39.27 298 LEU X N 1
ATOM 2211 C CA . LEU A 1 301 ? 32.416 32.008 22.505 1.00 34.73 298 LEU X CA 1
ATOM 2212 C C . LEU A 1 301 ? 31.202 31.240 23.004 1.00 35.62 298 LEU X C 1
ATOM 2213 O O . LEU A 1 301 ? 31.318 30.052 23.302 1.00 39.17 298 LEU X O 1
ATOM 2218 N N . ASP A 1 302 ? 30.039 31.875 23.086 1.00 33.95 299 ASP X N 1
ATOM 2219 C CA . ASP A 1 302 ? 28.883 31.156 23.604 1.00 38.41 299 ASP X CA 1
ATOM 2220 C C . ASP A 1 302 ? 28.132 30.278 22.599 1.00 35.13 299 ASP X C 1
ATOM 2221 O O . ASP A 1 302 ? 26.998 29.877 22.843 1.00 35.92 299 ASP X O 1
ATOM 2226 N N . GLY A 1 303 ? 28.768 29.959 21.480 1.00 35.84 300 GLY X N 1
ATOM 2227 C CA . GLY A 1 303 ? 28.118 29.113 20.493 1.00 33.94 300 GLY X CA 1
ATOM 2228 C C . GLY A 1 303 ? 27.388 27.917 21.095 1.00 34.79 300 GLY X C 1
ATOM 2229 O O . GLY A 1 303 ? 26.232 27.666 20.759 1.00 35.86 300 GLY X O 1
ATOM 2230 N N . PRO A 1 304 ? 28.028 27.158 21.994 1.00 32.50 301 PRO X N 1
ATOM 2231 C CA . PRO A 1 304 ? 27.356 26.001 22.590 1.00 36.27 301 PRO X CA 1
ATOM 2232 C C . PRO A 1 304 ? 26.005 26.277 23.255 1.00 38.07 301 PRO X C 1
ATOM 2233 O O . PRO A 1 304 ? 25.127 25.418 23.229 1.00 44.51 301 PRO X O 1
ATOM 2237 N N . THR A 1 305 ? 25.828 27.457 23.848 1.00 38.58 302 THR X N 1
ATOM 2238 C CA . THR A 1 305 ? 24.566 27.768 24.527 1.00 39.94 302 THR X CA 1
ATOM 2239 C C . THR A 1 305 ? 23.382 27.838 23.569 1.00 42.63 302 THR X C 1
ATOM 2240 O O . THR A 1 305 ? 22.231 27.825 24.001 1.00 46.57 302 THR X O 1
ATOM 2244 N N . TRP A 1 306 ? 23.664 27.903 22.271 1.00 42.28 303 TRP X N 1
ATOM 2245 C CA . TRP A 1 306 ? 22.600 27.972 21.279 1.00 45.05 303 TRP X CA 1
ATOM 2246 C C . TRP A 1 306 ? 22.059 26.584 20.966 1.00 46.67 303 TRP X C 1
ATOM 2247 O O . TRP A 1 306 ? 21.056 26.448 20.265 1.00 54.14 303 TRP X O 1
ATOM 2258 N N . LEU A 1 307 ? 22.722 25.551 21.472 1.00 42.74 304 LEU X N 1
ATOM 2259 C CA . LEU A 1 307 ? 22.272 24.189 21.218 1.00 45.58 304 LEU X CA 1
ATOM 2260 C C . LEU A 1 307 ? 21.403 23.694 22.372 1.00 46.76 304 LEU X C 1
ATOM 2261 O O . LEU A 1 307 ? 21.683 23.994 23.537 1.00 46.91 304 LEU X O 1
ATOM 2266 N N . ALA A 1 308 ? 20.354 22.936 22.044 1.00 46.70 305 ALA X N 1
ATOM 2267 C CA . ALA A 1 308 ? 19.441 22.390 23.053 1.00 45.96 305 ALA X CA 1
ATOM 2268 C C . ALA A 1 308 ? 20.238 21.605 24.095 1.00 47.15 305 ALA X C 1
ATOM 2269 O O . ALA A 1 308 ? 20.014 21.731 25.302 1.00 45.42 305 ALA X O 1
ATOM 2271 N N . VAL A 1 309 ? 21.168 20.792 23.608 1.00 46.09 306 VAL X N 1
ATOM 2272 C CA . VAL A 1 309 ? 22.034 19.996 24.462 1.00 46.13 306 VAL X CA 1
ATOM 2273 C C . VAL A 1 309 ? 23.447 20.172 23.941 1.00 47.49 306 VAL X C 1
ATOM 2274 O O . VAL A 1 309 ? 23.649 20.654 22.826 1.00 49.62 306 VAL X O 1
ATOM 2278 N N . ASP A 1 310 ? 24.419 19.782 24.755 1.00 46.20 307 ASP X N 1
ATOM 2279 C CA . ASP A 1 310 ? 25.827 19.910 24.403 1.00 43.13 307 ASP X CA 1
ATOM 2280 C C . ASP A 1 310 ? 26.498 18.562 24.659 1.00 46.11 307 ASP X C 1
ATOM 2281 O O . ASP A 1 310 ? 25.847 17.596 25.069 1.00 44.67 307 ASP X O 1
ATOM 2286 N N . VAL A 1 311 ? 27.797 18.491 24.408 1.00 47.71 308 VAL X N 1
ATOM 2287 C CA . VAL A 1 311 ? 28.523 17.263 24.652 1.00 47.92 308 VAL X CA 1
ATOM 2288 C C . VAL A 1 311 ? 28.533 17.035 26.156 1.00 54.00 308 VAL X C 1
ATOM 2289 O O . VAL A 1 311 ? 28.059 17.869 26.926 1.00 54.23 308 VAL X O 1
ATOM 2293 N N . GLU A 1 312 ? 29.071 15.899 26.570 1.00 61.31 309 GLU X N 1
ATOM 2294 C CA . GLU A 1 312 ? 29.127 15.555 27.978 1.00 62.90 309 GLU X CA 1
ATOM 2295 C C . GLU A 1 312 ? 30.542 15.050 28.238 1.00 61.80 309 GLU X C 1
ATOM 2296 O O . GLU A 1 312 ? 30.951 14.046 27.670 1.00 66.66 309 GLU X O 1
ATOM 2302 N N . PRO A 1 313 ? 31.321 15.756 29.073 1.00 63.39 310 PRO X N 1
ATOM 2303 C CA . PRO A 1 313 ? 31.001 16.985 29.807 1.00 59.72 310 PRO X CA 1
ATOM 2304 C C . PRO A 1 313 ? 31.075 18.220 28.914 1.00 55.40 310 PRO X C 1
ATOM 2305 O O . PRO A 1 313 ? 31.724 18.213 27.866 1.00 53.78 310 PRO X O 1
ATOM 2309 N N . ALA A 1 314 ? 30.422 19.284 29.356 1.00 50.35 311 ALA X N 1
ATOM 2310 C CA . ALA A 1 314 ? 30.396 20.525 28.612 1.00 48.21 311 ALA X CA 1
ATOM 2311 C C . ALA A 1 314 ? 31.012 21.646 29.425 1.00 51.68 311 ALA X C 1
ATOM 2312 O O . ALA A 1 314 ? 31.224 21.506 30.629 1.00 53.92 311 ALA X O 1
ATOM 2314 N N . LEU A 1 315 ? 31.308 22.758 28.759 1.00 51.29 312 LEU X N 1
ATOM 2315 C CA . LEU A 1 315 ? 31.868 23.923 29.430 1.00 48.15 312 LEU X CA 1
ATOM 2316 C C . LEU A 1 315 ? 30.717 24.613 30.149 1.00 49.33 312 LEU X C 1
ATOM 2317 O O . LEU A 1 315 ? 29.576 24.594 29.671 1.00 47.25 312 LEU X O 1
ATOM 2322 N N . GLN A 1 316 ? 31.008 25.227 31.290 1.00 49.26 313 GLN X N 1
ATOM 2323 C CA . GLN A 1 316 ? 29.963 25.897 32.046 1.00 50.69 313 GLN X CA 1
ATOM 2324 C C . GLN A 1 316 ? 29.767 27.365 31.682 1.00 47.87 313 GLN X C 1
ATOM 2325 O O . GLN A 1 316 ? 30.663 28.194 31.853 1.00 42.01 313 GLN X O 1
ATOM 2331 N N . PHE A 1 317 ? 28.575 27.658 31.169 1.00 43.74 314 PHE X N 1
ATOM 2332 C CA . PHE A 1 317 ? 28.191 29.000 30.760 1.00 45.44 314 PHE X CA 1
ATOM 2333 C C . PHE A 1 317 ? 27.038 29.545 31.597 1.00 48.16 314 PHE X C 1
ATOM 2334 O O . PHE A 1 317 ? 26.042 28.856 31.820 1.00 44.42 314 PHE X O 1
ATOM 2342 N N . THR A 1 318 ? 27.177 30.789 32.046 1.00 54.46 315 THR X N 1
ATOM 2343 C CA . THR A 1 318 ? 26.119 31.485 32.786 1.00 52.93 315 THR X CA 1
ATOM 2344 C C . THR A 1 318 ? 25.954 32.762 31.967 1.00 52.91 315 THR X C 1
ATOM 2345 O O . THR A 1 318 ? 26.864 33.127 31.215 1.00 49.15 315 THR X O 1
ATOM 2349 N N . THR A 1 319 ? 24.818 33.440 32.094 1.00 52.73 316 THR X N 1
ATOM 2350 C CA . THR A 1 319 ? 24.591 34.651 31.304 1.00 53.50 316 THR X CA 1
ATOM 2351 C C . THR A 1 319 ? 25.813 35.583 31.202 1.00 54.68 316 THR X C 1
ATOM 2352 O O . THR A 1 319 ? 26.221 36.210 32.182 1.00 57.59 316 THR X O 1
ATOM 2356 N N . GLY A 1 320 ? 26.400 35.649 30.007 1.00 51.19 317 GLY X N 1
ATOM 2357 C CA . GLY A 1 320 ? 27.544 36.513 29.776 1.00 41.37 317 GLY X CA 1
ATOM 2358 C C . GLY A 1 320 ? 28.884 36.012 30.274 1.00 46.53 317 GLY X C 1
ATOM 2359 O O . GLY A 1 320 ? 29.881 36.742 30.211 1.00 44.08 317 GLY X O 1
ATOM 2360 N N . GLU A 1 321 ? 28.937 34.777 30.763 1.00 47.09 318 GLU X N 1
ATOM 2361 C CA . GLU A 1 321 ? 30.203 34.252 31.263 1.00 52.61 318 GLU X CA 1
ATOM 2362 C C . GLU A 1 321 ? 30.502 32.805 30.900 1.00 51.88 318 GLU X C 1
ATOM 2363 O O . GLU A 1 321 ? 29.608 31.972 30.759 1.00 52.67 318 GLU X O 1
ATOM 2369 N N . LEU A 1 322 ? 31.789 32.524 30.765 1.00 49.79 319 LEU X N 1
ATOM 2370 C CA . LEU A 1 322 ? 32.271 31.192 30.465 1.00 49.00 319 LEU X CA 1
ATOM 2371 C C . LEU A 1 322 ? 33.180 30.853 31.633 1.00 48.38 319 LEU X C 1
ATOM 2372 O O . LEU A 1 322 ? 34.222 31.486 31.814 1.00 49.54 319 LEU X O 1
ATOM 2377 N N . HIS A 1 323 ? 32.779 29.871 32.433 1.00 51.35 320 HIS X N 1
ATOM 2378 C CA . HIS A 1 323 ? 33.559 29.466 33.601 1.00 56.27 320 HIS X CA 1
ATOM 2379 C C . HIS A 1 323 ? 34.511 28.321 33.302 1.00 56.04 320 HIS X C 1
ATOM 2380 O O . HIS A 1 323 ? 34.087 27.225 32.945 1.00 60.96 320 HIS X O 1
ATOM 2387 N N . LEU A 1 324 ? 35.804 28.582 33.457 1.00 60.18 321 LEU X N 1
ATOM 2388 C CA . LEU A 1 324 ? 36.827 27.577 33.195 1.00 62.57 321 LEU X CA 1
ATOM 2389 C C . LEU A 1 324 ? 37.393 26.989 34.497 1.00 67.28 321 LEU X C 1
ATOM 2390 O O . LEU A 1 324 ? 37.009 27.470 35.587 1.00 71.79 321 LEU X O 1
#

Sequence (318 aa):
GSHMRTVKVFEEAWPLHTPSRSEARVVVVELEEEGIKGTGECTPYPRYGESDASVMAQIMSVVPQLEKGLTREELQKILPAGAARNALDCALWDLAARRQQQSLADLIGITLPETVITAQTVVIGTPDQMANSASTLWQAGAKLLKVKLDNHLISERMVAIRTAVPDATLIVDANESWRAEGLAARCQLLADLGVAMLEQPLPAQDDAALENFIHPLPICADESCHTRSNLKALKGRYEMVNIKLDKTGGLTEALALATEARAQGFSLMLGCMLCTSRAISAALPLVPQVSFADLDGPTWLAVDVEPALQFTTGELHL

Solvent-accessible surface area: 13740 Å² total; per-residue (Å²): 81,106,74,115,27,77,30,107,30,75,82,43,40,41,71,26,123,101,149,85,88,68,56,1,105,0,0,0,0,28,0,36,6,146,68,61,95,0,40,1,5,1,16,9,33,105,103,62,66,24,57,14,77,41,0,45,62,49,0,92,73,0,19,67,74,0,61,132,10,10,58,69,125,85,0,43,164,71,14,90,41,10,0,1,15,4,0,0,0,6,0,4,32,40,4,13,3,130,102,97,173,66,60,34,12,91,44,51,61,44,117,48,58,143,58,7,80,1,0,34,15,0,89,74,15,67,16,94,107,2,13,87,38,0,38,88,35,82,142,59,25,0,107,7,0,21,0,61,4,37,64,116,102,10,64,108,17,0,65,25,0,35,105,39,1,89,113,3,59,0,0,0,11,0,76,31,33,0,134,57,165,40,2,44,73,59,0,89,36,0,31,106,31,49,7,34,0,0,4,0,0,3,27,32,130,107,10,51,18,1,95,118,43,171,32,42,9,52,0,0,0,8,8,13,0,56,20,106,98,44,2,180,65,5,106,48,62,6,67,6,0,3,1,26,14,13,5,0,0,0,0,39,14,0,35,30,0,0,88,63,0,122,84,66,61,7,40,4,0,0,2,28,23,38,2,0,5,64,21,0,45,14,4,10,2,0,15,69,46,24,71,28,5,14,0,10,3,4,60,97,5,45,90,38,26,175,125,36,38,116,43,68,45,1,43,0,62,80